Protein AF-A0A3M2DQI2-F1 (afdb_monomer)

Foldseek 3Di:
DDDDDDDDDDDDDDDDDPPDDDDPPPPPPPPPPVDPPPPPPDADDFDFDDQVVLCVQAWALVSCCVFPQPFDAQPPPRRGCPALQHQNSHDLQSVQVLEPAQHSPRPPQLLQDFLLRAAFFWKKAFCDFPQHGDIWGWAAWDFDADPVRHGFWIKTFTLFAGAPDDQWTWIFIGDPNHGDPQQFTGTQWGHDHRDRIIIRRDCRRGVDRVPGRHQNSSVPSRGHPRQGTCAYAQALPSHPLLCLLQVHSHPDHRDDQAQGPVGRPDGSHHDHLSSSLQSRQQRNVDDPPDDSGHTRDNPDPSSPPSRSDD

Solvent-accessible surface area (backbone atoms only — not comparable to full-atom values): 17753 Å² total; per-residue (Å²): 139,87,82,84,83,84,83,83,83,84,81,84,81,82,81,82,78,84,78,78,77,83,66,92,80,63,74,76,73,75,75,81,68,77,67,76,71,81,68,72,87,67,75,81,90,64,73,80,60,44,66,69,61,26,54,73,66,41,46,28,45,61,37,42,35,65,74,62,44,45,71,45,46,22,88,86,76,77,46,36,40,66,42,61,70,34,66,49,36,69,41,54,66,40,52,54,60,31,54,72,32,60,42,60,74,36,94,60,70,54,60,71,54,52,67,68,50,22,37,49,29,25,29,44,34,29,72,38,80,78,52,46,74,44,70,31,38,30,19,35,78,44,85,40,54,51,99,86,66,48,85,58,31,35,42,34,33,31,78,52,47,50,70,76,78,49,53,69,35,34,34,36,32,23,51,98,88,40,79,37,72,83,49,16,37,46,62,48,34,37,45,43,60,74,34,40,56,34,36,34,59,39,74,74,27,43,67,39,69,83,77,45,48,41,6,15,48,41,66,81,78,57,66,19,79,48,71,29,15,31,28,31,70,49,33,31,88,64,7,47,54,46,32,34,40,69,50,44,100,55,95,63,84,43,32,43,43,25,48,36,95,92,46,70,83,43,65,44,48,76,67,48,41,34,55,47,48,47,54,40,21,39,31,20,43,48,57,95,86,59,59,62,78,40,66,51,41,71,89,37,81,68,40,68,74,64,77,67,68,130

Secondary structure (DSSP, 8-state):
-PPPPPPPP--------------TTS--------------SS---PPPP-HHHHHHH--BHHHHHHHTS-S-EETTTTEETTSTTS---SSHHHHHHTBTPBP---SS-GGG--GGG-----EEEE-SSTTTT-EEEEEEEEEEE-TT--EEEEEEEESSPPPSS-SEEEEEEEETTEE-GGG-EEEEEE--TT-SEEEE--GGGSS-TTTSPPS-TT-SS----S--BSB-TT-STT-HHHHHHHT-S-SSPPSP-SPBTTBTT-TTPPPPHHHHHHHHHHHHT--TT--TTPBPP---GGGTT-SS--

Structure (mmCIF, N/CA/C/O backbone):
data_AF-A0A3M2DQI2-F1
#
_entry.id   AF-A0A3M2DQI2-F1
#
loop_
_atom_site.group_PDB
_atom_site.id
_atom_site.type_symbol
_atom_site.label_atom_id
_atom_site.label_alt_id
_atom_site.label_comp_id
_atom_site.label_asym_id
_atom_site.label_entity_id
_atom_site.label_seq_id
_atom_site.pdbx_PDB_ins_code
_atom_site.Cartn_x
_atom_s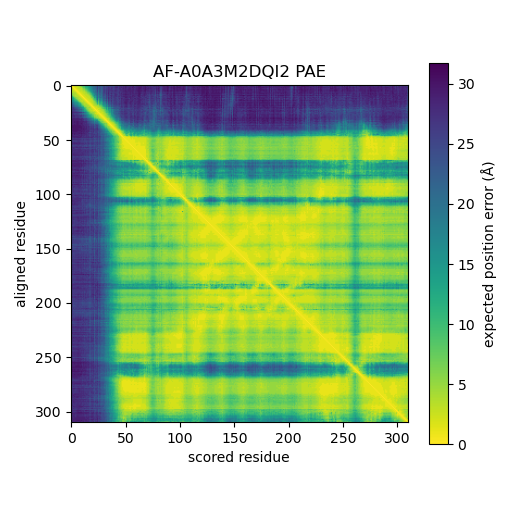ite.Cartn_y
_atom_site.Cartn_z
_atom_site.occupancy
_atom_site.B_iso_or_equiv
_atom_site.auth_seq_id
_atom_site.auth_comp_id
_atom_site.auth_asym_id
_atom_site.auth_atom_id
_atom_site.pdbx_PDB_model_num
ATOM 1 N N . MET A 1 1 ? 30.980 -6.316 69.557 1.00 48.38 1 MET A N 1
ATOM 2 C CA . MET A 1 1 ? 30.750 -6.454 68.104 1.00 48.38 1 MET A CA 1
ATOM 3 C C . MET A 1 1 ? 30.186 -5.141 67.593 1.00 48.38 1 MET A C 1
ATOM 5 O O . MET A 1 1 ? 28.997 -4.890 67.706 1.00 48.38 1 MET A O 1
ATOM 9 N N . THR A 1 2 ? 31.074 -4.263 67.152 1.00 42.66 2 THR A N 1
ATOM 10 C CA . THR A 1 2 ? 30.798 -2.910 66.661 1.00 42.66 2 THR A CA 1
ATOM 11 C C . THR A 1 2 ? 30.574 -2.987 65.153 1.00 42.66 2 THR A C 1
ATOM 13 O O . THR A 1 2 ? 31.460 -3.437 64.431 1.00 42.66 2 THR A O 1
ATOM 16 N N . ARG A 1 3 ? 29.380 -2.614 64.673 1.00 49.31 3 ARG A N 1
ATOM 17 C CA . ARG A 1 3 ? 29.076 -2.528 63.237 1.00 49.31 3 ARG A CA 1
ATOM 18 C C . ARG A 1 3 ? 29.164 -1.075 62.780 1.00 49.31 3 ARG A C 1
ATOM 20 O O . ARG A 1 3 ? 28.443 -0.214 63.272 1.00 49.31 3 ARG A O 1
ATOM 27 N N . THR A 1 4 ? 30.082 -0.855 61.851 1.00 55.41 4 THR A N 1
ATOM 28 C CA . THR A 1 4 ? 30.363 0.385 61.131 1.00 55.41 4 THR A CA 1
ATOM 29 C C . THR A 1 4 ? 29.219 0.709 60.169 1.00 55.41 4 THR A C 1
ATOM 31 O O . THR A 1 4 ? 28.795 -0.157 59.406 1.00 55.41 4 THR A O 1
ATOM 34 N N . VAL A 1 5 ? 28.730 1.950 60.198 1.00 53.88 5 VAL A N 1
ATOM 35 C CA . VAL A 1 5 ? 27.759 2.492 59.236 1.00 53.88 5 VAL A CA 1
ATOM 36 C C . VAL A 1 5 ? 28.545 3.118 58.083 1.00 53.88 5 VAL A C 1
ATOM 38 O O . VAL A 1 5 ? 29.344 4.024 58.309 1.00 53.88 5 VAL A O 1
ATOM 41 N N . ALA A 1 6 ? 28.349 2.614 56.864 1.00 54.78 6 ALA A N 1
ATOM 42 C CA . ALA A 1 6 ? 28.889 3.207 55.645 1.00 54.78 6 ALA A CA 1
ATOM 43 C C . ALA A 1 6 ? 27.922 4.286 55.139 1.00 54.78 6 ALA A C 1
ATOM 45 O O . ALA A 1 6 ? 26.749 4.007 54.892 1.00 54.78 6 ALA A O 1
ATOM 46 N N . GLY A 1 7 ? 28.415 5.520 55.026 1.00 44.28 7 GLY A N 1
ATOM 47 C CA . GLY A 1 7 ? 27.693 6.637 54.428 1.00 44.28 7 GLY A CA 1
ATOM 48 C C . GLY A 1 7 ? 27.658 6.514 52.906 1.00 44.28 7 GLY A C 1
ATOM 49 O O . GLY A 1 7 ? 28.687 6.280 52.275 1.00 44.28 7 GLY A O 1
ATOM 50 N N . VAL A 1 8 ? 26.471 6.681 52.328 1.00 55.94 8 VAL A N 1
ATOM 51 C CA . VAL A 1 8 ? 26.273 6.821 50.883 1.00 55.94 8 VAL A CA 1
ATOM 52 C C . VAL A 1 8 ? 26.398 8.304 50.542 1.00 55.94 8 VAL A C 1
ATOM 54 O O . VAL A 1 8 ? 25.673 9.135 51.087 1.00 55.94 8 VAL A O 1
ATOM 57 N N . ALA A 1 9 ? 27.352 8.631 49.672 1.00 51.66 9 ALA A N 1
ATOM 58 C CA . ALA A 1 9 ? 27.534 9.968 49.128 1.00 51.66 9 ALA A CA 1
ATOM 59 C C . ALA A 1 9 ? 26.428 10.267 48.104 1.00 51.66 9 ALA A C 1
ATOM 61 O O . ALA A 1 9 ? 26.227 9.514 47.153 1.00 51.66 9 ALA A O 1
ATOM 62 N N . LEU A 1 10 ? 25.714 11.369 48.324 1.00 46.56 10 LEU A N 1
ATOM 63 C CA . LEU A 1 10 ? 24.692 11.901 47.432 1.00 46.56 10 LEU A CA 1
ATOM 64 C C . LEU A 1 10 ? 25.392 12.719 46.331 1.00 46.56 10 LEU A C 1
ATOM 66 O O . LEU A 1 10 ? 25.906 13.805 46.598 1.00 46.56 10 LEU A O 1
ATOM 70 N N . SER A 1 11 ? 25.446 12.199 45.105 1.00 54.62 11 SER A N 1
ATOM 71 C CA . SER A 1 11 ? 25.873 12.971 43.933 1.00 54.62 11 SER A CA 1
ATOM 72 C C . SER A 1 11 ? 24.701 13.806 43.422 1.00 54.62 11 SER A C 1
ATOM 74 O O . SER A 1 11 ? 23.704 13.266 42.949 1.00 54.62 11 SER A O 1
ATOM 76 N N . ALA A 1 12 ? 24.826 15.128 43.522 1.00 49.81 12 ALA A N 1
ATOM 77 C CA . ALA A 1 12 ? 23.918 16.075 42.892 1.00 49.81 12 ALA A CA 1
ATOM 78 C C . ALA A 1 12 ? 24.178 16.106 41.376 1.00 49.81 12 ALA A C 1
ATOM 80 O O . ALA A 1 12 ? 25.260 16.496 40.936 1.00 49.81 12 ALA A O 1
ATOM 81 N N . ILE A 1 13 ? 23.189 15.687 40.586 1.00 59.94 13 ILE A N 1
ATOM 82 C CA . ILE A 1 13 ? 23.160 15.894 39.137 1.00 59.94 13 ILE A CA 1
ATOM 83 C C . ILE A 1 13 ? 22.585 17.292 38.900 1.00 59.94 13 ILE A C 1
ATOM 85 O O . ILE A 1 13 ? 21.440 17.571 39.249 1.00 59.94 13 ILE A O 1
ATOM 89 N N . VAL A 1 14 ? 23.398 18.179 38.332 1.00 51.19 14 VAL A N 1
ATOM 90 C CA . VAL A 1 14 ? 22.966 19.491 37.843 1.00 51.19 14 VAL A CA 1
ATOM 91 C C . VAL A 1 14 ? 22.278 19.273 36.495 1.00 51.19 14 VAL A C 1
ATOM 93 O O . VAL A 1 14 ? 22.948 18.988 35.505 1.00 51.19 14 VAL A O 1
ATOM 96 N N . LEU A 1 15 ? 20.947 19.387 36.453 1.00 49.09 15 LEU A N 1
ATOM 97 C CA . LEU A 1 15 ? 20.216 19.564 35.198 1.00 49.09 15 LEU A CA 1
ATOM 98 C C . LEU A 1 15 ? 20.440 21.002 34.714 1.00 49.09 15 LEU A C 1
ATOM 100 O O . LEU A 1 15 ? 19.953 21.954 35.323 1.00 49.09 15 LEU A O 1
ATOM 104 N N . ALA A 1 16 ? 21.176 21.157 33.616 1.00 51.25 16 ALA A N 1
ATOM 105 C CA . ALA A 1 16 ? 21.180 22.388 32.840 1.00 51.25 16 ALA A CA 1
ATOM 106 C C . ALA A 1 16 ? 19.861 22.458 32.055 1.00 51.25 16 ALA A C 1
ATOM 108 O O . ALA A 1 16 ? 19.652 21.707 31.106 1.00 51.25 16 ALA A O 1
ATOM 109 N N . ALA A 1 17 ? 18.952 23.330 32.489 1.00 46.59 17 ALA A N 1
ATOM 110 C CA . ALA A 1 17 ? 17.741 23.653 31.751 1.00 46.59 17 ALA A CA 1
ATOM 111 C C . ALA A 1 17 ? 18.110 24.523 30.540 1.00 46.59 17 ALA A C 1
ATOM 113 O O . ALA A 1 17 ? 18.551 25.661 30.698 1.00 46.59 17 ALA A O 1
ATOM 114 N N . CYS A 1 18 ? 17.934 23.997 29.329 1.00 41.31 18 CYS A N 1
ATOM 115 C CA . CYS A 1 18 ? 17.954 24.794 28.107 1.00 41.31 18 CYS A CA 1
ATOM 116 C C . CYS A 1 18 ? 16.636 25.574 28.009 1.00 41.31 18 CYS A C 1
ATOM 118 O O . CYS A 1 18 ? 15.682 25.126 27.384 1.00 41.31 18 CYS A O 1
ATOM 120 N N . THR A 1 19 ? 16.563 26.741 28.645 1.00 44.59 19 THR A N 1
ATOM 121 C CA . THR A 1 19 ? 15.528 27.736 28.341 1.00 44.59 19 THR A CA 1
ATOM 122 C C . THR A 1 19 ? 16.000 28.541 27.133 1.00 44.59 19 THR A C 1
ATOM 124 O O . THR A 1 19 ? 16.707 29.537 27.286 1.00 44.59 19 THR A O 1
ATOM 127 N N . GLY A 1 20 ? 15.669 28.073 25.930 1.00 47.00 20 GLY A N 1
ATOM 128 C CA . GLY A 1 20 ? 15.776 28.888 24.723 1.00 47.00 20 GLY A CA 1
ATOM 129 C C . GLY A 1 20 ? 14.746 30.009 24.809 1.00 47.00 20 GLY A C 1
ATOM 130 O O . GLY A 1 20 ? 13.546 29.750 24.776 1.00 47.00 20 GLY A O 1
ATOM 131 N N . ALA A 1 21 ? 15.211 31.241 25.005 1.00 46.78 21 ALA A N 1
ATOM 132 C CA . ALA A 1 21 ? 14.371 32.420 24.884 1.00 46.78 21 ALA A CA 1
ATOM 133 C C . ALA A 1 21 ? 13.989 32.582 23.407 1.00 46.78 21 ALA A C 1
ATOM 135 O O . ALA A 1 21 ? 14.863 32.622 22.546 1.00 46.78 21 ALA A O 1
ATOM 136 N N . PHE A 1 22 ? 12.686 32.628 23.144 1.00 47.78 22 PHE A N 1
ATOM 137 C CA . PHE A 1 22 ? 12.108 32.938 21.842 1.00 47.78 22 PHE A CA 1
ATOM 138 C C . PHE A 1 22 ? 12.528 34.366 21.465 1.00 47.78 22 PHE A C 1
ATOM 140 O O . PHE A 1 22 ? 12.232 35.293 22.222 1.00 47.78 22 PHE A O 1
ATOM 147 N N . ASP A 1 23 ? 13.261 34.531 20.365 1.00 63.28 23 ASP A N 1
ATOM 148 C CA . ASP A 1 23 ? 13.668 35.839 19.846 1.00 63.28 23 ASP A CA 1
ATOM 149 C C . ASP A 1 23 ? 12.510 36.409 19.003 1.00 63.28 23 ASP A C 1
ATOM 151 O O . ASP A 1 23 ? 12.211 35.869 17.937 1.00 63.28 23 ASP A O 1
ATOM 155 N N . PRO A 1 24 ? 11.787 37.444 19.472 1.00 63.16 24 PRO A N 1
ATOM 156 C CA . PRO A 1 24 ? 10.643 37.997 18.751 1.00 63.16 24 PRO A CA 1
ATOM 157 C C . PRO A 1 24 ? 11.036 38.784 17.490 1.00 63.16 24 PRO A C 1
ATOM 159 O O . PRO A 1 24 ? 10.138 39.199 16.757 1.00 63.16 24 PRO A O 1
ATOM 162 N N . ASP A 1 25 ? 12.335 38.982 17.239 1.00 58.41 25 ASP A N 1
ATOM 163 C CA . ASP A 1 25 ? 12.860 39.669 16.057 1.00 58.41 25 ASP A CA 1
ATOM 164 C C . ASP A 1 25 ? 13.488 38.703 15.030 1.00 58.41 25 ASP A C 1
ATOM 166 O O . ASP A 1 25 ? 14.070 39.156 14.038 1.00 58.41 25 ASP A O 1
ATOM 170 N N . GLU A 1 26 ? 13.351 37.380 15.207 1.00 54.75 26 GLU A N 1
ATOM 171 C CA . GLU A 1 26 ? 13.711 36.431 14.151 1.00 54.75 26 GLU A CA 1
ATOM 172 C C . GLU A 1 26 ? 12.761 36.642 12.954 1.00 54.75 26 GLU A C 1
ATOM 174 O O . GLU A 1 26 ? 11.539 36.503 13.095 1.00 54.75 26 GLU A O 1
ATOM 179 N N . PRO A 1 27 ? 13.273 37.035 11.769 1.00 54.31 27 PRO A N 1
ATOM 180 C CA . PRO A 1 27 ? 12.429 37.231 10.603 1.00 54.31 27 PRO A CA 1
ATOM 181 C C . PRO A 1 27 ? 11.741 35.907 10.295 1.00 54.31 27 PRO A C 1
ATOM 183 O O . PRO A 1 27 ? 12.413 34.886 10.165 1.00 54.31 27 PRO A O 1
ATOM 186 N N . ALA A 1 28 ? 10.409 35.939 10.192 1.00 46.19 28 ALA A N 1
ATOM 187 C CA . ALA A 1 28 ? 9.609 34.777 9.839 1.00 46.19 28 ALA A CA 1
ATOM 188 C C . ALA A 1 28 ? 10.285 34.039 8.681 1.00 46.19 28 ALA A C 1
ATOM 190 O O . ALA A 1 28 ? 10.450 34.610 7.598 1.00 46.19 28 ALA A O 1
ATOM 191 N N . VAL A 1 29 ? 10.699 32.792 8.933 1.00 51.25 29 VAL A N 1
ATOM 192 C CA . VAL A 1 29 ? 11.093 31.877 7.866 1.00 51.25 29 VAL A CA 1
ATOM 193 C C . VAL A 1 29 ? 9.924 31.912 6.883 1.00 51.25 29 VAL A C 1
ATOM 195 O O . VAL A 1 29 ? 8.799 31.623 7.308 1.00 51.25 29 VAL A O 1
ATOM 198 N N . PRO A 1 30 ? 10.125 32.365 5.629 1.00 42.22 30 PRO A N 1
ATOM 199 C CA . PRO A 1 30 ? 9.070 32.327 4.633 1.00 42.22 30 PRO A CA 1
ATOM 200 C C . PRO A 1 30 ? 8.541 30.906 4.655 1.00 42.22 30 PRO A C 1
ATOM 202 O O . PRO A 1 30 ? 9.349 29.975 4.593 1.00 42.22 30 PRO A O 1
ATOM 205 N N . GLY A 1 31 ? 7.230 30.754 4.863 1.00 40.97 31 GLY A N 1
ATOM 206 C CA . GLY A 1 31 ? 6.604 29.443 4.887 1.00 40.97 31 GLY A CA 1
ATOM 207 C C . GLY A 1 31 ? 7.174 28.645 3.728 1.00 40.97 31 GLY A C 1
ATOM 208 O O . GLY A 1 31 ? 7.229 29.153 2.606 1.00 40.97 31 GLY A O 1
ATOM 209 N N . ALA A 1 32 ? 7.695 27.458 4.028 1.00 41.97 32 ALA A N 1
ATOM 210 C CA . ALA A 1 32 ? 7.970 26.478 3.006 1.00 41.97 32 ALA A CA 1
ATOM 211 C C . ALA A 1 32 ? 6.609 26.136 2.393 1.00 41.97 32 ALA A C 1
ATOM 213 O O . ALA A 1 32 ? 5.956 25.173 2.783 1.00 41.97 32 ALA A O 1
ATOM 214 N N . ASP A 1 33 ? 6.153 26.982 1.469 1.00 37.84 33 ASP A N 1
ATOM 215 C CA . ASP A 1 33 ? 5.376 26.537 0.338 1.00 37.84 33 ASP A CA 1
ATOM 216 C C . ASP A 1 33 ? 6.242 25.423 -0.239 1.00 37.84 33 ASP A C 1
ATOM 218 O O . ASP A 1 33 ? 7.267 25.678 -0.876 1.00 37.84 33 ASP A O 1
ATOM 222 N N . ALA A 1 34 ? 5.903 24.179 0.108 1.00 41.75 34 ALA A N 1
ATOM 223 C CA . ALA A 1 34 ? 6.311 23.019 -0.653 1.00 41.75 34 ALA A CA 1
ATOM 224 C C . ALA A 1 34 ? 5.800 23.317 -2.056 1.00 41.75 34 ALA A C 1
ATOM 226 O O . ALA A 1 34 ? 4.613 23.149 -2.335 1.00 41.75 34 ALA A O 1
ATOM 227 N N . GLY A 1 35 ? 6.663 23.951 -2.853 1.00 33.94 35 GLY A N 1
ATOM 228 C CA . GLY A 1 35 ? 6.309 24.482 -4.148 1.00 33.94 35 GLY A CA 1
ATOM 229 C C . GLY A 1 35 ? 5.641 23.353 -4.891 1.00 33.94 35 GLY A C 1
ATOM 230 O O . GLY A 1 35 ? 6.258 22.308 -5.096 1.00 33.94 35 GLY A O 1
ATOM 231 N N . ALA A 1 36 ? 4.364 23.535 -5.224 1.00 37.78 36 ALA A N 1
ATOM 232 C CA . ALA A 1 36 ? 3.731 22.707 -6.223 1.00 37.78 36 ALA A CA 1
ATOM 233 C C . ALA A 1 36 ? 4.655 22.806 -7.434 1.00 37.78 36 ALA A C 1
ATOM 235 O O . ALA A 1 36 ? 4.780 23.878 -8.028 1.00 37.78 36 ALA A O 1
ATOM 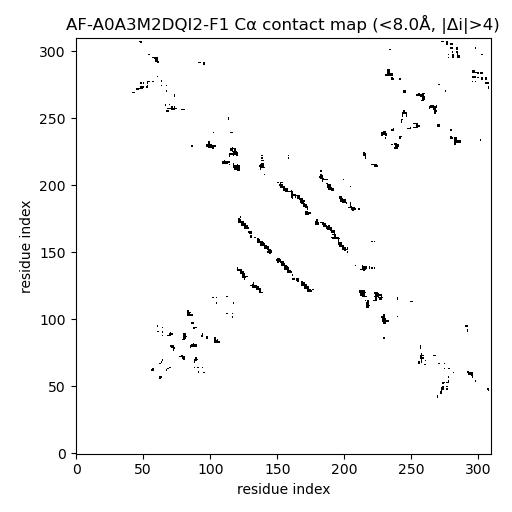236 N N . VAL A 1 37 ? 5.413 21.737 -7.686 1.00 40.88 37 VAL A N 1
ATOM 237 C CA . VAL A 1 37 ? 6.317 21.671 -8.823 1.00 40.88 37 VAL A CA 1
ATOM 238 C C . VAL A 1 37 ? 5.420 21.913 -10.021 1.00 40.88 37 VAL A C 1
ATOM 240 O O . VAL A 1 37 ? 4.483 21.143 -10.246 1.00 40.88 37 VAL A O 1
ATOM 243 N N . ASP A 1 38 ? 5.659 23.035 -10.697 1.00 36.59 38 ASP A N 1
ATOM 244 C CA . ASP A 1 38 ? 4.962 23.446 -11.907 1.00 36.59 38 ASP A CA 1
ATOM 245 C C . ASP A 1 38 ? 5.155 22.291 -12.890 1.00 36.59 38 ASP A C 1
ATOM 247 O O . ASP A 1 38 ? 6.236 22.096 -13.449 1.00 36.59 38 ASP A O 1
ATOM 251 N N . THR A 1 39 ? 4.168 21.400 -12.954 1.00 43.56 39 THR A N 1
ATOM 252 C CA . THR A 1 39 ? 4.253 20.185 -13.752 1.00 43.56 39 THR A CA 1
ATOM 253 C C . THR A 1 39 ? 4.135 20.681 -15.179 1.00 43.56 39 THR A C 1
ATOM 255 O O . THR A 1 39 ? 3.118 21.290 -15.508 1.00 43.56 39 THR A O 1
ATOM 258 N N . PRO A 1 40 ? 5.152 20.510 -16.041 1.00 47.22 40 PRO A N 1
ATOM 259 C CA . PRO A 1 40 ? 5.023 20.945 -17.419 1.00 47.22 40 PRO A CA 1
ATOM 260 C C . PRO A 1 40 ? 3.843 20.186 -18.034 1.00 47.22 40 PRO A C 1
ATOM 262 O O . PRO A 1 40 ? 3.934 18.980 -18.261 1.00 47.22 40 PRO A O 1
ATOM 265 N N . ASP A 1 41 ? 2.729 20.884 -18.278 1.00 51.66 41 ASP A N 1
ATOM 266 C CA . ASP A 1 41 ? 1.490 20.307 -18.826 1.00 51.66 41 ASP A CA 1
ATOM 267 C C . ASP A 1 41 ? 1.707 19.664 -20.211 1.00 51.66 41 ASP A C 1
ATOM 269 O O . ASP A 1 41 ? 0.895 18.868 -20.686 1.00 51.66 41 ASP A O 1
ATOM 273 N N . ALA A 1 42 ? 2.815 19.990 -20.884 1.00 56.12 42 ALA A N 1
ATOM 274 C CA . ALA A 1 42 ? 3.194 19.387 -22.150 1.00 56.12 42 ALA A CA 1
ATOM 275 C C . ALA A 1 42 ? 4.164 18.217 -21.931 1.00 56.12 42 ALA A C 1
ATOM 277 O O . ALA A 1 42 ? 5.343 18.414 -21.634 1.00 56.12 42 ALA A O 1
ATOM 278 N N . GLN A 1 43 ? 3.669 16.998 -22.158 1.00 56.75 43 GLN A N 1
ATOM 279 C CA . GLN A 1 43 ? 4.515 15.822 -22.356 1.00 56.75 43 GLN A CA 1
ATOM 280 C C . GLN A 1 43 ? 5.545 16.116 -23.467 1.00 56.75 43 GLN A C 1
ATOM 282 O O . GLN A 1 43 ? 5.155 16.613 -24.532 1.00 56.75 43 GLN A O 1
ATOM 287 N N . PRO A 1 44 ? 6.842 15.835 -23.261 1.00 61.22 44 PRO A N 1
ATOM 288 C CA . PRO A 1 44 ? 7.842 15.953 -24.313 1.00 61.22 44 PRO A CA 1
ATOM 289 C C . PRO A 1 44 ? 7.449 15.118 -25.538 1.00 61.22 44 PRO A C 1
ATOM 291 O O . PRO A 1 44 ? 6.959 13.993 -25.430 1.00 61.22 44 PRO A O 1
ATOM 294 N N . VAL A 1 45 ? 7.651 15.691 -26.726 1.00 68.56 45 VAL A N 1
ATOM 295 C CA . VAL A 1 45 ? 7.390 15.003 -27.995 1.00 68.56 45 VAL A CA 1
ATOM 296 C C . VAL A 1 45 ? 8.520 14.006 -28.227 1.00 68.56 45 VAL A C 1
ATOM 298 O O . VAL A 1 45 ? 9.611 14.388 -28.646 1.00 68.56 45 VAL A O 1
ATOM 301 N N . TYR A 1 46 ? 8.265 12.736 -27.930 1.00 73.12 46 TYR A N 1
ATOM 302 C CA . TYR A 1 46 ? 9.169 11.637 -28.259 1.00 73.12 46 TYR A CA 1
ATOM 303 C C . TYR A 1 46 ? 8.846 11.034 -29.626 1.00 73.12 46 TYR A C 1
ATOM 305 O O . TYR A 1 46 ? 7.714 11.123 -30.107 1.00 73.12 46 TYR A O 1
ATOM 313 N N . ASP A 1 47 ? 9.843 10.377 -30.220 1.00 80.69 47 ASP A N 1
ATOM 314 C CA . ASP A 1 47 ? 9.614 9.465 -31.339 1.00 80.69 47 ASP A CA 1
ATOM 315 C C . ASP A 1 47 ? 8.608 8.380 -30.928 1.00 80.69 47 ASP A C 1
ATOM 317 O O . ASP A 1 47 ? 8.584 7.935 -29.776 1.00 80.69 47 ASP A O 1
ATOM 321 N N . GLU A 1 48 ? 7.790 7.931 -31.881 1.00 88.06 48 GLU A N 1
ATOM 322 C CA . GLU A 1 48 ? 6.895 6.794 -31.667 1.00 88.06 48 GLU A CA 1
ATOM 323 C C . GLU A 1 48 ? 7.687 5.541 -31.241 1.00 88.06 48 GLU A C 1
ATOM 325 O O . GLU A 1 48 ? 8.857 5.361 -31.605 1.00 88.06 48 GLU A O 1
ATOM 330 N N . LEU A 1 49 ? 7.029 4.668 -30.469 1.00 91.88 49 LEU A N 1
ATOM 331 C CA . LEU A 1 49 ? 7.590 3.397 -30.008 1.00 91.88 49 LEU A CA 1
ATOM 332 C C . LEU A 1 49 ? 8.134 2.577 -31.187 1.00 91.88 49 LEU A C 1
ATOM 334 O O . LEU A 1 49 ? 7.373 2.140 -32.053 1.00 91.88 49 LEU A O 1
ATOM 338 N N . ASP A 1 50 ? 9.429 2.269 -31.152 1.00 94.00 50 ASP A N 1
ATOM 339 C CA . ASP A 1 50 ? 10.059 1.300 -32.048 1.00 94.00 50 ASP A CA 1
ATOM 340 C C . ASP A 1 50 ? 10.447 0.060 -31.239 1.00 94.00 50 ASP A C 1
ATOM 342 O O . ASP A 1 50 ? 11.484 0.001 -30.573 1.00 94.00 50 ASP A O 1
ATOM 346 N N . LYS A 1 51 ? 9.598 -0.973 -31.311 1.00 93.94 51 LYS A N 1
ATOM 347 C CA . LYS A 1 51 ? 9.802 -2.225 -30.570 1.00 93.94 51 LYS A CA 1
ATOM 348 C C . LYS A 1 51 ? 11.133 -2.896 -30.921 1.00 93.94 51 LYS A C 1
ATOM 350 O O . LYS A 1 51 ? 11.763 -3.462 -30.034 1.00 93.94 51 LYS A O 1
ATOM 355 N N . ALA A 1 52 ? 11.580 -2.832 -32.177 1.00 94.50 52 ALA A N 1
ATOM 356 C CA . ALA A 1 52 ? 12.831 -3.468 -32.587 1.00 94.50 52 ALA A CA 1
ATOM 357 C C . ALA A 1 52 ? 14.039 -2.726 -32.004 1.00 94.50 52 ALA A C 1
ATOM 359 O O . ALA A 1 52 ? 14.977 -3.359 -31.515 1.00 94.50 52 ALA A O 1
ATOM 360 N N . ARG A 1 53 ? 13.993 -1.388 -31.998 1.00 94.31 53 ARG A N 1
ATOM 361 C CA . ARG A 1 53 ? 15.010 -0.547 -31.353 1.00 94.31 53 ARG A CA 1
ATOM 362 C C . ARG A 1 53 ? 15.056 -0.784 -29.845 1.00 94.31 53 ARG A C 1
ATOM 364 O O . ARG A 1 53 ? 16.144 -0.996 -29.309 1.00 94.31 53 ARG A O 1
ATOM 371 N N . ALA A 1 54 ? 13.900 -0.825 -29.183 1.00 94.50 54 ALA A N 1
ATOM 372 C CA . ALA A 1 54 ? 13.804 -1.113 -27.754 1.00 94.50 54 ALA A CA 1
ATOM 373 C C . ALA A 1 54 ? 14.389 -2.496 -27.413 1.00 94.50 54 ALA A C 1
ATOM 375 O O . ALA A 1 54 ? 15.285 -2.598 -26.579 1.00 94.50 54 ALA A O 1
ATOM 376 N N . GLN A 1 55 ? 13.970 -3.548 -28.121 1.00 95.69 55 GLN A N 1
ATOM 377 C CA . GLN A 1 55 ? 14.450 -4.920 -27.910 1.00 95.69 55 GLN A CA 1
ATOM 378 C C . GLN A 1 55 ? 15.954 -5.077 -28.165 1.00 95.69 55 GLN A C 1
ATOM 380 O O . GLN A 1 55 ? 16.630 -5.824 -27.461 1.00 95.69 55 GLN A O 1
ATOM 385 N N . ALA A 1 56 ? 16.498 -4.370 -29.160 1.00 96.06 56 ALA A N 1
ATOM 386 C CA . ALA A 1 56 ? 17.929 -4.391 -29.440 1.00 96.06 56 ALA A CA 1
ATOM 387 C C . ALA A 1 56 ? 18.747 -3.678 -28.350 1.00 96.06 56 ALA A C 1
ATOM 389 O O . ALA A 1 56 ? 19.861 -4.115 -28.052 1.00 96.06 56 ALA A O 1
ATOM 390 N N . ARG A 1 57 ? 18.200 -2.595 -27.774 1.00 94.81 57 ARG A N 1
ATOM 391 C CA . ARG A 1 57 ? 18.860 -1.748 -26.769 1.00 94.81 57 ARG A CA 1
ATOM 392 C C . ARG A 1 57 ? 18.772 -2.315 -25.351 1.00 94.81 57 ARG A C 1
ATOM 394 O O . ARG A 1 57 ? 19.749 -2.213 -24.619 1.00 94.81 57 ARG A O 1
ATOM 401 N N . PHE A 1 58 ? 17.631 -2.881 -24.964 1.00 95.88 58 PHE A N 1
ATOM 402 C CA . PHE A 1 58 ? 17.363 -3.333 -23.598 1.00 95.88 58 PHE A CA 1
ATOM 403 C C . PHE A 1 58 ? 17.227 -4.857 -23.562 1.00 95.88 58 PHE A C 1
ATOM 405 O O . PHE A 1 58 ? 16.144 -5.409 -23.744 1.00 95.88 58 PHE A O 1
ATOM 412 N N . GLN A 1 59 ? 18.335 -5.560 -23.350 1.00 96.44 59 GLN A N 1
ATOM 413 C CA . GLN A 1 59 ? 18.354 -7.023 -23.380 1.00 96.44 59 GLN A CA 1
ATOM 414 C C . GLN A 1 59 ? 18.271 -7.629 -21.982 1.00 96.44 59 GLN A C 1
ATOM 416 O O . GLN A 1 59 ? 17.857 -8.774 -21.847 1.00 96.44 59 GLN A O 1
ATOM 421 N N . THR A 1 60 ? 18.653 -6.886 -20.946 1.00 94.69 60 THR A N 1
ATOM 422 C CA . THR A 1 60 ? 18.800 -7.373 -19.568 1.00 94.69 60 THR A CA 1
ATOM 423 C C . THR A 1 60 ? 18.434 -6.297 -18.543 1.00 94.69 60 THR A C 1
ATOM 425 O O . THR A 1 60 ? 18.352 -5.109 -18.866 1.00 94.69 60 THR A O 1
ATOM 428 N N . THR A 1 61 ? 18.284 -6.689 -17.273 1.00 91.62 61 THR A N 1
ATOM 429 C CA . THR A 1 61 ? 18.156 -5.739 -16.150 1.00 91.62 61 THR A CA 1
ATOM 430 C C . THR A 1 61 ? 19.354 -4.781 -16.075 1.00 91.62 61 THR A C 1
ATOM 432 O O . THR A 1 61 ? 19.178 -3.614 -15.732 1.00 91.62 61 THR A O 1
ATOM 435 N N . THR A 1 62 ? 20.558 -5.229 -16.457 1.00 91.75 62 THR A N 1
ATOM 436 C CA . THR A 1 62 ? 21.758 -4.381 -16.573 1.00 91.75 62 THR A CA 1
ATOM 437 C C . THR A 1 62 ? 21.546 -3.215 -17.532 1.00 91.75 62 THR A C 1
ATOM 439 O O . THR A 1 62 ? 21.935 -2.087 -17.228 1.00 91.75 62 THR A O 1
ATOM 442 N N . ASP A 1 63 ? 20.893 -3.450 -18.672 1.00 92.25 63 ASP A N 1
ATOM 443 C CA . ASP A 1 63 ? 20.617 -2.388 -19.641 1.0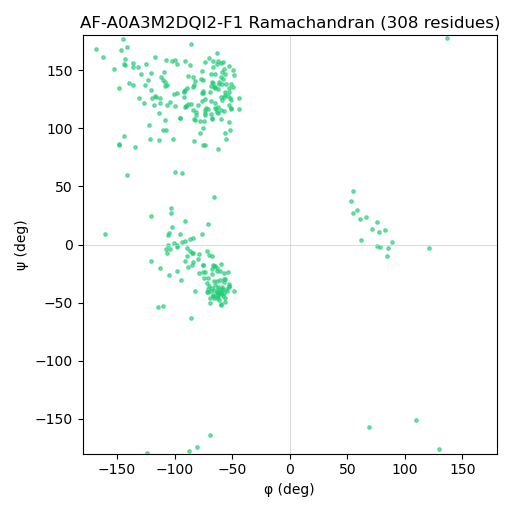0 92.25 63 ASP A CA 1
ATOM 444 C C . ASP A 1 63 ? 19.604 -1.382 -19.081 1.00 92.25 63 ASP A C 1
ATOM 446 O O . ASP A 1 63 ? 19.794 -0.175 -19.225 1.00 92.25 63 ASP A O 1
ATOM 450 N N . LEU A 1 64 ? 18.571 -1.853 -18.370 1.00 91.62 64 LEU A N 1
ATOM 451 C CA . LEU A 1 64 ? 17.630 -0.967 -17.676 1.00 91.62 64 LEU A CA 1
ATOM 452 C C . LEU A 1 64 ? 18.334 -0.134 -16.603 1.00 91.62 64 LEU A C 1
ATOM 454 O O . LEU A 1 64 ? 18.148 1.077 -16.546 1.00 91.62 64 LEU A O 1
ATOM 458 N N . MET A 1 65 ? 19.191 -0.744 -15.788 1.00 87.50 65 MET A N 1
ATOM 459 C CA . MET A 1 65 ? 19.974 -0.012 -14.793 1.00 87.50 65 MET A CA 1
ATOM 460 C C . MET A 1 65 ? 20.885 1.032 -15.429 1.00 87.50 65 MET A C 1
ATOM 462 O O . MET A 1 65 ? 20.992 2.147 -14.934 1.00 87.50 65 MET A O 1
ATOM 466 N N . ARG A 1 66 ? 21.535 0.694 -16.542 1.00 85.88 66 ARG A N 1
ATOM 467 C CA . ARG A 1 66 ? 22.482 1.586 -17.209 1.00 85.88 66 ARG A CA 1
ATOM 468 C C . ARG A 1 66 ? 21.810 2.776 -17.889 1.00 85.88 66 ARG A C 1
ATOM 470 O O . ARG A 1 66 ? 22.395 3.856 -17.909 1.00 85.88 66 ARG A O 1
ATOM 477 N N . TYR A 1 67 ? 20.650 2.562 -18.501 1.00 85.81 67 TYR A N 1
ATOM 478 C CA . TYR A 1 67 ? 20.038 3.534 -19.410 1.00 85.81 67 TYR A CA 1
ATOM 479 C C . TYR A 1 67 ? 18.741 4.159 -18.879 1.00 85.81 67 TYR A C 1
ATOM 481 O O . TYR A 1 67 ? 18.370 5.223 -19.359 1.00 85.81 67 TYR A O 1
ATOM 489 N N . VAL A 1 68 ? 18.068 3.527 -17.910 1.00 86.56 68 VAL A N 1
ATOM 490 C CA . VAL A 1 68 ? 16.773 3.976 -17.361 1.00 86.56 68 VAL A CA 1
ATOM 491 C C . VAL A 1 68 ? 16.903 4.390 -15.897 1.00 86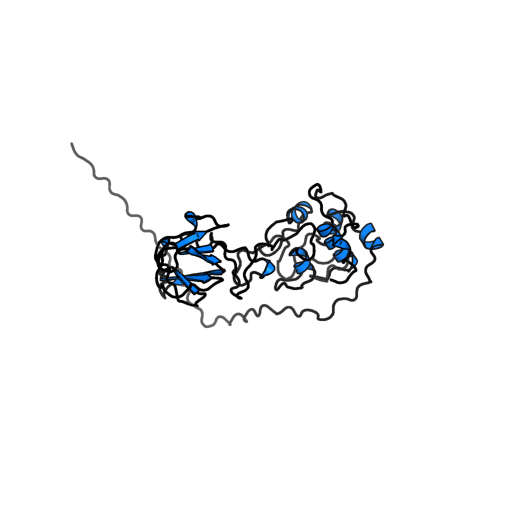.56 68 VAL A C 1
ATOM 493 O O . VAL A 1 68 ? 16.540 5.503 -15.541 1.00 86.56 68 VAL A O 1
ATOM 496 N N . PHE A 1 69 ? 17.447 3.516 -15.048 1.00 84.12 69 PHE A N 1
ATOM 497 C CA . PHE A 1 69 ? 17.491 3.705 -13.590 1.00 84.12 69 PHE A CA 1
ATOM 498 C C . PHE A 1 69 ? 18.864 4.140 -13.072 1.00 84.12 69 PHE A C 1
ATOM 500 O O . PHE A 1 69 ? 19.219 3.795 -11.947 1.00 84.12 69 PHE A O 1
ATOM 507 N N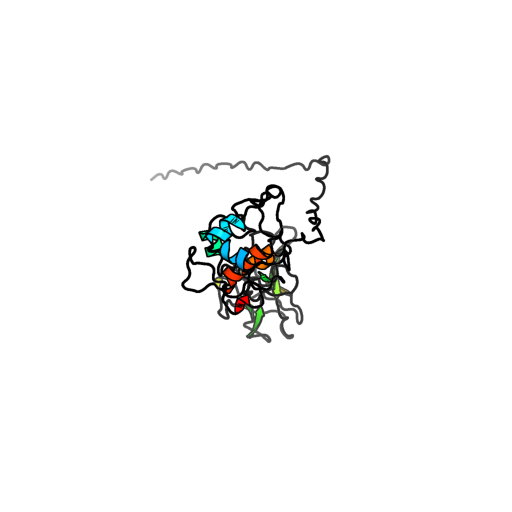 . ALA A 1 70 ? 19.674 4.815 -13.896 1.00 68.12 70 ALA A N 1
ATOM 508 C CA . ALA A 1 70 ? 21.082 5.033 -13.572 1.00 68.12 70 ALA A CA 1
ATOM 509 C C . ALA A 1 70 ? 21.277 5.586 -12.139 1.00 68.12 70 ALA A C 1
ATOM 511 O O . ALA A 1 70 ? 20.545 6.476 -11.705 1.00 68.12 70 ALA A O 1
ATOM 512 N N . PRO A 1 71 ? 22.238 5.050 -11.370 1.00 65.31 71 PRO A N 1
ATOM 513 C CA . PRO A 1 71 ? 22.393 5.396 -9.964 1.00 65.31 71 PRO A CA 1
ATOM 514 C C . PRO A 1 71 ? 22.708 6.889 -9.830 1.00 65.31 71 PRO A C 1
ATOM 516 O O . PRO A 1 71 ? 23.757 7.356 -10.270 1.00 65.31 71 PRO A O 1
ATOM 519 N N . GLY A 1 72 ? 21.778 7.637 -9.246 1.00 61.66 72 GLY A N 1
ATOM 520 C CA . GLY A 1 72 ? 21.868 9.079 -9.087 1.00 61.66 72 GLY A CA 1
ATOM 521 C C . GLY A 1 72 ? 20.895 9.577 -8.026 1.00 61.66 72 GLY A C 1
ATOM 522 O O . GLY A 1 72 ? 19.945 8.885 -7.655 1.00 61.66 72 GLY A O 1
ATOM 523 N N . CYS A 1 73 ? 21.161 10.779 -7.529 1.00 61.84 73 CYS A N 1
ATOM 524 C CA . CYS A 1 73 ? 20.235 11.531 -6.694 1.00 61.84 73 CYS A CA 1
ATOM 525 C C . CYS A 1 73 ? 1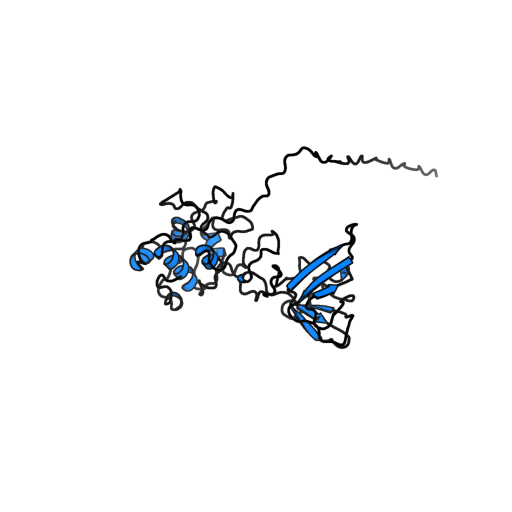9.721 12.715 -7.508 1.00 61.84 73 CYS A C 1
ATOM 527 O O . CYS A 1 73 ? 20.478 13.266 -8.310 1.00 61.84 73 CYS A O 1
ATOM 529 N N . ALA A 1 74 ? 18.484 13.140 -7.267 1.00 59.09 74 ALA A N 1
ATOM 530 C CA . ALA A 1 74 ? 18.029 14.433 -7.752 1.00 59.09 74 ALA A CA 1
ATOM 531 C C . ALA A 1 74 ? 18.882 15.518 -7.078 1.00 59.09 74 ALA A C 1
ATOM 533 O O . ALA A 1 74 ? 18.849 15.683 -5.854 1.00 59.09 74 ALA A O 1
ATOM 534 N N . ALA A 1 75 ? 19.685 16.230 -7.874 1.00 52.66 75 ALA A N 1
ATOM 535 C CA . ALA A 1 75 ? 20.684 17.178 -7.378 1.00 52.66 75 ALA A CA 1
ATOM 536 C C . ALA A 1 75 ? 20.083 18.330 -6.547 1.00 52.66 75 ALA A C 1
ATOM 538 O O . ALA A 1 75 ? 20.781 18.919 -5.723 1.00 52.66 75 ALA A O 1
ATOM 539 N N . GLU A 1 76 ? 18.797 18.637 -6.740 1.00 54.84 76 GLU A N 1
ATOM 540 C CA . GLU A 1 76 ? 18.118 19.771 -6.103 1.00 54.84 76 GLU A CA 1
ATOM 541 C C . GLU A 1 76 ? 17.382 19.406 -4.808 1.00 54.84 76 GLU A C 1
ATOM 543 O O . GLU A 1 76 ? 17.306 20.235 -3.903 1.00 54.84 76 GLU A O 1
ATOM 548 N N . THR A 1 77 ? 16.876 18.176 -4.680 1.00 56.16 77 THR A N 1
ATOM 549 C CA . THR A 1 77 ? 16.055 17.758 -3.527 1.00 56.16 77 THR A CA 1
ATOM 550 C C . THR A 1 77 ? 16.815 16.882 -2.528 1.00 56.16 77 THR A C 1
ATOM 552 O O . THR A 1 77 ? 16.287 16.563 -1.467 1.00 56.16 77 THR A O 1
ATOM 555 N N . ASN A 1 78 ? 18.074 16.520 -2.823 1.00 63.00 78 ASN A N 1
ATOM 556 C CA . ASN A 1 78 ? 18.863 15.554 -2.041 1.00 63.00 78 ASN A CA 1
ATOM 557 C C . ASN A 1 78 ? 18.139 14.199 -1.888 1.00 63.00 78 ASN A C 1
ATOM 559 O O . ASN A 1 78 ? 18.331 13.458 -0.922 1.00 63.00 78 ASN A O 1
ATOM 563 N N . GLU A 1 79 ? 17.289 13.886 -2.863 1.00 64.94 79 GLU A N 1
ATOM 564 C CA . GLU A 1 79 ? 1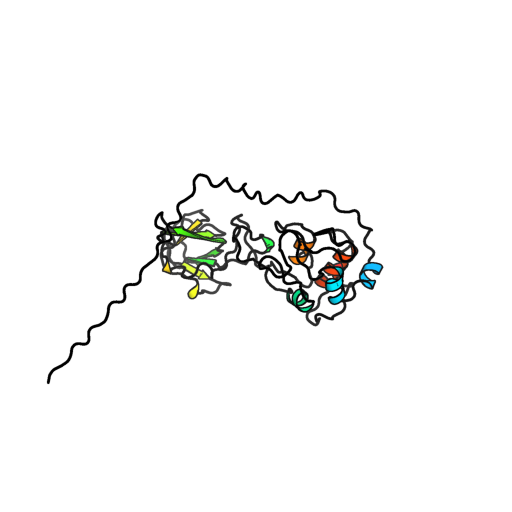6.515 12.661 -2.925 1.00 64.94 79 GLU A CA 1
ATOM 565 C C . GLU A 1 79 ? 17.259 11.651 -3.780 1.00 64.94 79 GLU A C 1
ATOM 567 O O . GLU A 1 79 ? 17.390 11.783 -4.998 1.00 64.94 79 GLU A O 1
ATOM 572 N N . CYS A 1 80 ? 17.793 10.638 -3.116 1.00 65.38 80 CYS A N 1
ATOM 573 C CA . CYS A 1 80 ? 18.481 9.538 -3.764 1.00 65.38 80 CYS A CA 1
ATOM 574 C C . CYS A 1 80 ? 17.531 8.356 -3.917 1.00 65.38 80 CYS A C 1
ATOM 576 O O . CYS A 1 80 ? 16.635 8.157 -3.095 1.00 65.38 80 CYS A O 1
ATOM 578 N N . HIS A 1 81 ? 17.808 7.495 -4.894 1.00 67.31 81 HIS A N 1
ATOM 579 C CA . HIS A 1 81 ? 17.208 6.166 -5.013 1.00 67.31 81 HIS A CA 1
ATOM 580 C C . HIS A 1 81 ? 17.619 5.211 -3.866 1.00 67.31 81 HIS A C 1
ATOM 582 O O . HIS A 1 81 ? 17.995 4.079 -4.131 1.00 67.31 81 HIS A O 1
ATOM 588 N N . SER A 1 82 ? 17.691 5.680 -2.617 1.00 61.38 82 SER A N 1
ATOM 589 C CA . SER A 1 82 ? 18.059 4.930 -1.400 1.00 61.38 82 SER A CA 1
ATOM 590 C C . SER A 1 82 ? 17.592 5.599 -0.106 1.00 61.38 82 SER A C 1
ATOM 592 O O . SER A 1 82 ? 18.059 5.216 0.967 1.00 61.38 82 SER A O 1
ATOM 594 N N . ASN A 1 83 ? 16.774 6.651 -0.168 1.00 64.06 83 ASN A N 1
ATOM 595 C CA . ASN A 1 83 ? 16.181 7.192 1.051 1.00 64.06 83 ASN A CA 1
ATOM 596 C C . ASN A 1 83 ? 14.885 6.429 1.387 1.00 64.06 83 ASN A C 1
ATOM 598 O O . ASN A 1 83 ? 14.421 5.584 0.623 1.00 64.06 83 ASN A O 1
ATOM 602 N N . GLU A 1 84 ? 14.312 6.715 2.549 1.00 57.66 84 GLU A N 1
ATOM 603 C CA . GLU A 1 84 ? 13.134 6.012 3.070 1.00 57.66 84 GLU A CA 1
ATOM 604 C C . GLU A 1 84 ? 11.879 6.183 2.191 1.00 57.66 84 GLU A C 1
ATOM 606 O O . GLU A 1 84 ? 10.992 5.338 2.242 1.00 57.66 84 GLU A O 1
ATOM 611 N N . ASP A 1 85 ? 11.818 7.213 1.341 1.00 65.50 85 ASP A N 1
ATOM 612 C CA . ASP A 1 85 ? 10.684 7.485 0.448 1.00 65.50 85 ASP A CA 1
ATOM 613 C C . ASP A 1 85 ? 10.817 6.823 -0.936 1.00 65.50 85 ASP A C 1
ATOM 615 O O . ASP A 1 85 ? 9.836 6.724 -1.681 1.00 65.50 85 ASP A O 1
ATOM 619 N N . TYR A 1 86 ? 12.012 6.342 -1.307 1.00 69.81 86 TYR A N 1
ATOM 620 C CA . TYR A 1 86 ? 12.294 5.853 -2.660 1.00 69.81 86 TYR A CA 1
ATOM 621 C C . TYR A 1 86 ? 12.848 4.430 -2.670 1.00 69.81 86 TYR A C 1
ATOM 623 O O . TYR A 1 86 ? 13.708 4.098 -1.858 1.00 69.81 86 TYR A O 1
ATOM 631 N N . PRO A 1 87 ? 12.380 3.560 -3.587 1.00 73.31 87 PRO A N 1
ATOM 632 C CA . PRO A 1 87 ? 12.929 2.216 -3.693 1.00 73.31 87 PRO A CA 1
ATOM 633 C C . PRO A 1 87 ? 14.436 2.278 -3.955 1.00 73.31 87 PRO A C 1
ATOM 635 O O . PRO A 1 87 ? 14.896 3.134 -4.718 1.00 73.31 87 PRO A O 1
ATOM 638 N N . ASP A 1 88 ? 15.191 1.356 -3.351 1.00 78.88 88 ASP A N 1
ATOM 639 C CA . ASP A 1 88 ? 16.625 1.278 -3.607 1.00 78.88 88 ASP A CA 1
ATOM 640 C C . ASP A 1 88 ? 16.881 0.819 -5.051 1.00 78.88 88 ASP A C 1
ATOM 642 O O . ASP A 1 88 ? 16.582 -0.322 -5.405 1.00 78.88 88 ASP A O 1
ATOM 646 N N . LEU A 1 89 ? 17.420 1.708 -5.889 1.00 83.81 89 LEU A N 1
ATOM 647 C CA . LEU A 1 89 ? 17.741 1.440 -7.298 1.00 83.81 89 LEU A CA 1
ATOM 648 C C . LEU A 1 89 ? 19.231 1.632 -7.609 1.00 83.81 89 LEU A C 1
ATOM 650 O O . LEU A 1 89 ? 19.595 1.896 -8.748 1.00 83.81 89 LEU A O 1
ATOM 654 N N . HIS A 1 90 ? 20.125 1.512 -6.624 1.00 81.69 90 HIS A N 1
ATOM 655 C CA . HIS A 1 90 ? 21.560 1.743 -6.860 1.00 81.69 90 HIS A CA 1
ATOM 656 C C . HIS A 1 90 ? 22.269 0.610 -7.593 1.00 81.69 90 HIS A C 1
ATOM 658 O O . HIS A 1 90 ? 23.331 0.807 -8.186 1.00 81.69 90 HIS A O 1
ATOM 664 N N . THR A 1 91 ? 21.718 -0.597 -7.518 1.00 86.56 91 THR A N 1
ATOM 665 C CA . THR A 1 91 ? 22.312 -1.782 -8.127 1.00 86.56 91 THR A CA 1
ATOM 666 C C . THR A 1 91 ? 21.245 -2.599 -8.835 1.00 86.56 91 THR A C 1
ATOM 668 O O . THR A 1 91 ? 20.070 -2.560 -8.473 1.00 86.56 91 THR A O 1
ATOM 671 N N . GLU A 1 92 ? 21.667 -3.397 -9.813 1.00 89.50 92 GLU A N 1
ATOM 672 C CA . GLU A 1 92 ? 20.796 -4.377 -10.470 1.00 89.50 92 GLU A CA 1
ATOM 673 C C . GLU A 1 92 ? 20.164 -5.328 -9.450 1.00 89.50 92 GLU A C 1
ATOM 675 O O . GLU A 1 92 ? 18.990 -5.667 -9.561 1.00 89.50 92 GLU A O 1
ATOM 680 N N . GLY A 1 93 ? 20.931 -5.714 -8.424 1.00 89.88 93 GLY A N 1
ATOM 681 C CA . GLY A 1 93 ? 20.444 -6.530 -7.319 1.00 89.88 93 GLY A CA 1
ATOM 682 C C . GLY A 1 93 ? 19.328 -5.842 -6.534 1.00 89.88 93 GLY A C 1
ATOM 683 O O . GLY A 1 93 ? 18.342 -6.494 -6.210 1.00 89.88 93 GLY A O 1
ATOM 684 N N . ASN A 1 94 ? 19.435 -4.536 -6.279 1.00 88.38 94 ASN A N 1
ATOM 685 C CA . ASN A 1 94 ? 18.406 -3.784 -5.558 1.00 88.38 94 ASN A CA 1
ATOM 686 C C . ASN A 1 94 ? 17.131 -3.638 -6.397 1.00 88.38 94 ASN A C 1
ATOM 688 O O . ASN A 1 94 ? 16.056 -3.981 -5.909 1.00 88.38 94 ASN A O 1
ATOM 692 N N . LEU A 1 95 ? 17.258 -3.271 -7.681 1.00 89.69 95 LEU A N 1
ATOM 693 C CA . LEU A 1 95 ? 16.129 -3.231 -8.620 1.00 89.69 95 LEU A CA 1
ATOM 694 C C . LEU A 1 95 ? 15.441 -4.603 -8.728 1.00 89.69 95 LEU A C 1
ATOM 696 O O . LEU A 1 95 ? 14.216 -4.702 -8.675 1.00 89.69 95 LEU A O 1
ATOM 700 N N . TRP A 1 96 ? 16.225 -5.678 -8.838 1.00 91.12 96 TRP A N 1
ATOM 701 C CA . TRP A 1 96 ? 15.714 -7.047 -8.844 1.00 91.12 96 TRP A CA 1
ATOM 702 C C . TRP A 1 96 ? 14.999 -7.371 -7.524 1.00 91.12 96 TRP A C 1
ATOM 704 O O . TRP A 1 96 ? 13.920 -7.953 -7.525 1.00 91.12 96 TRP A O 1
ATOM 714 N N . ASN A 1 97 ? 15.541 -6.971 -6.381 1.00 91.12 97 ASN A N 1
ATOM 715 C CA . ASN A 1 97 ? 14.948 -7.281 -5.084 1.00 91.12 97 ASN A CA 1
ATOM 716 C C . ASN A 1 97 ? 13.640 -6.535 -4.795 1.00 91.12 97 ASN A C 1
ATOM 718 O O . ASN A 1 97 ? 12.966 -6.917 -3.848 1.00 91.12 97 ASN A O 1
ATOM 722 N N . LEU A 1 98 ? 13.227 -5.559 -5.613 1.00 91.62 98 LEU A N 1
ATOM 723 C CA . LEU A 1 98 ? 11.939 -4.872 -5.453 1.00 91.62 98 LEU A CA 1
ATOM 724 C C . LEU A 1 98 ? 10.714 -5.767 -5.670 1.00 91.62 98 LEU A C 1
ATOM 726 O O . LEU A 1 98 ? 9.606 -5.400 -5.269 1.00 91.62 98 LEU A O 1
ATOM 730 N N . ARG A 1 99 ? 10.876 -6.924 -6.323 1.00 93.38 99 ARG A N 1
ATOM 731 C CA . ARG A 1 99 ? 9.756 -7.838 -6.577 1.00 93.38 99 ARG A CA 1
ATOM 732 C C . ARG A 1 99 ? 9.082 -8.244 -5.276 1.00 93.38 99 ARG A C 1
ATOM 734 O O . ARG A 1 99 ? 9.727 -8.788 -4.384 1.00 93.38 99 ARG A O 1
ATOM 741 N N . TYR A 1 100 ? 7.768 -8.052 -5.231 1.00 92.50 100 TYR A N 1
ATOM 742 C CA . TYR A 1 100 ? 6.914 -8.393 -4.094 1.00 92.50 100 TYR A CA 1
ATOM 743 C C . TYR A 1 100 ? 7.235 -7.649 -2.793 1.00 92.50 100 TYR A C 1
ATOM 745 O O . TYR A 1 100 ? 6.594 -7.928 -1.780 1.00 92.50 100 TYR A O 1
ATOM 753 N N . LEU A 1 101 ? 8.192 -6.714 -2.792 1.00 90.75 101 LEU A N 1
ATOM 754 C CA . LEU A 1 101 ? 8.374 -5.850 -1.637 1.00 90.75 101 LEU A CA 1
ATOM 755 C C . LEU A 1 101 ? 7.150 -4.942 -1.510 1.00 90.75 101 LEU A C 1
ATOM 757 O O . LEU A 1 101 ? 6.663 -4.445 -2.534 1.00 90.75 101 LEU A O 1
ATOM 761 N N . PRO A 1 102 ? 6.655 -4.717 -0.281 1.00 88.19 102 PRO A N 1
ATOM 762 C CA . PRO A 1 102 ? 5.622 -3.719 -0.055 1.00 88.19 102 PRO A CA 1
ATOM 763 C C . PRO A 1 102 ? 6.125 -2.361 -0.542 1.00 88.19 102 PRO A C 1
ATOM 765 O O . PRO A 1 102 ? 7.336 -2.143 -0.645 1.00 88.19 102 PRO A O 1
ATOM 768 N N . CYS A 1 103 ? 5.202 -1.452 -0.846 1.00 86.31 103 CYS A N 1
ATOM 769 C CA . CYS A 1 103 ? 5.576 -0.076 -1.140 1.00 86.31 103 CYS A CA 1
ATOM 770 C C . CYS A 1 103 ? 6.536 0.480 -0.081 1.00 86.31 103 CYS A C 1
ATOM 772 O O . CYS A 1 103 ? 6.423 0.155 1.103 1.00 86.31 103 CYS A O 1
ATOM 774 N N . ASN A 1 104 ? 7.464 1.336 -0.514 1.00 73.75 104 ASN A N 1
ATOM 775 C CA . ASN A 1 104 ? 8.341 2.039 0.408 1.00 73.75 104 ASN A CA 1
ATOM 776 C C . ASN A 1 104 ? 7.519 3.132 1.100 1.00 73.75 104 ASN A C 1
ATOM 778 O O . ASN A 1 104 ? 7.398 4.250 0.608 1.00 73.75 104 ASN A O 1
ATOM 782 N N . LEU A 1 105 ? 6.845 2.749 2.181 1.00 68.69 105 LEU A N 1
ATOM 783 C CA . LEU A 1 105 ? 6.199 3.676 3.091 1.00 68.69 105 LEU A CA 1
ATOM 784 C C . LEU A 1 105 ? 7.324 4.250 3.948 1.00 68.69 105 LEU A C 1
ATOM 786 O O . LEU A 1 105 ? 7.770 3.598 4.894 1.00 68.69 105 LEU A O 1
ATOM 790 N N . GLY A 1 106 ? 7.850 5.417 3.572 1.00 62.50 106 GLY A N 1
ATOM 791 C CA . GLY A 1 106 ? 8.818 6.113 4.413 1.00 62.50 106 GLY A CA 1
ATOM 792 C C . GLY A 1 106 ? 8.267 6.276 5.833 1.00 62.50 106 GLY A C 1
ATOM 793 O O . GLY A 1 106 ? 7.056 6.350 6.036 1.00 62.50 106 GLY A O 1
ATOM 794 N N . VAL A 1 107 ? 9.141 6.377 6.837 1.00 53.41 107 VAL A N 1
ATOM 795 C CA . VAL A 1 107 ? 8.749 6.673 8.236 1.00 53.41 107 VAL A CA 1
ATOM 796 C C . VAL A 1 107 ? 8.268 8.122 8.431 1.00 53.41 107 VAL A C 1
ATOM 798 O O . VAL A 1 107 ? 8.235 8.625 9.554 1.00 53.41 107 VAL A O 1
ATOM 801 N N . GLY A 1 108 ? 7.907 8.802 7.339 1.00 64.75 108 GLY A N 1
ATOM 802 C CA . GLY A 1 108 ? 7.348 10.144 7.336 1.00 64.75 108 GLY A CA 1
ATOM 803 C C . GLY A 1 108 ? 5.936 10.204 7.919 1.00 64.75 108 GLY A C 1
ATOM 804 O O . GLY A 1 108 ? 5.462 9.305 8.619 1.00 64.75 108 GLY A O 1
ATOM 805 N N . GLU A 1 109 ? 5.242 11.304 7.641 1.00 70.81 109 GLU A N 1
ATOM 806 C CA . GLU A 1 109 ? 3.872 11.474 8.106 1.00 70.81 109 GLU A CA 1
ATOM 807 C C . GLU A 1 109 ? 2.963 10.418 7.455 1.00 70.81 109 GLU A C 1
ATOM 809 O O . GLU A 1 109 ? 2.770 10.405 6.238 1.00 70.81 109 GLU A O 1
ATOM 814 N N . ARG A 1 110 ? 2.382 9.533 8.278 1.00 73.69 110 ARG A N 1
ATOM 815 C CA . ARG A 1 110 ? 1.453 8.468 7.848 1.00 73.69 110 ARG A CA 1
ATOM 816 C C . ARG A 1 110 ? 0.278 8.992 7.014 1.00 73.69 110 ARG A C 1
ATOM 818 O O . ARG A 1 110 ? -0.269 8.271 6.191 1.00 73.69 110 ARG A O 1
ATOM 825 N N . ASN A 1 111 ? -0.055 10.274 7.169 1.00 79.50 111 ASN A N 1
ATOM 826 C CA . ASN A 1 111 ? -1.094 10.941 6.392 1.00 79.50 111 ASN A CA 1
ATOM 827 C C . ASN A 1 111 ? -0.748 11.104 4.883 1.00 79.50 111 ASN A C 1
ATOM 829 O O . ASN A 1 111 ? -1.608 11.505 4.105 1.00 79.50 111 ASN A O 1
ATOM 833 N N . THR A 1 112 ? 0.498 10.829 4.470 1.00 81.56 112 THR A N 1
ATOM 834 C CA . THR A 1 112 ? 1.001 10.984 3.089 1.00 81.56 112 THR A CA 1
ATOM 835 C C . THR A 1 112 ? 1.161 9.660 2.340 1.00 81.56 112 THR A C 1
ATOM 837 O O . THR A 1 112 ? 1.780 9.617 1.268 1.00 81.56 112 THR A O 1
ATOM 840 N N . VAL A 1 113 ? 0.660 8.563 2.910 1.00 86.19 113 VAL A N 1
ATOM 841 C CA . VAL A 1 113 ? 0.632 7.267 2.233 1.00 86.19 113 VAL A CA 1
ATOM 842 C C . VAL A 1 113 ? -0.356 7.327 1.070 1.00 86.19 113 VAL A C 1
ATOM 844 O O . VAL A 1 113 ? -1.437 7.896 1.177 1.00 86.19 113 VAL A O 1
ATOM 847 N N . GLU A 1 114 ? 0.022 6.775 -0.076 1.00 87.31 114 GLU A N 1
ATOM 848 C CA . GLU A 1 114 ? -0.881 6.677 -1.222 1.00 87.31 114 GLU A CA 1
ATOM 849 C C . GLU A 1 114 ? -1.795 5.462 -1.068 1.00 87.31 114 GLU A C 1
ATOM 851 O O . GLU A 1 114 ? -1.310 4.399 -0.688 1.00 87.31 114 GLU A O 1
ATOM 856 N N . ASP A 1 115 ? -3.074 5.585 -1.439 1.00 90.38 115 ASP A N 1
ATOM 857 C CA . ASP A 1 115 ? -4.096 4.526 -1.313 1.00 90.38 115 ASP A CA 1
ATOM 858 C C . ASP A 1 115 ? -3.622 3.171 -1.852 1.00 90.38 115 ASP A C 1
ATOM 860 O O . ASP A 1 115 ? -3.865 2.119 -1.267 1.00 90.38 115 ASP A O 1
ATOM 864 N N . PHE A 1 116 ? -2.899 3.193 -2.978 1.00 89.50 116 PHE A N 1
ATOM 865 C CA . PHE A 1 116 ? -2.356 1.992 -3.612 1.00 89.50 116 PHE A CA 1
ATOM 866 C C . PHE A 1 116 ? -1.381 1.228 -2.706 1.00 89.50 116 PHE A C 1
ATOM 868 O O . PHE A 1 116 ? -1.245 0.011 -2.815 1.00 89.50 116 PHE A O 1
ATOM 875 N N . CYS A 1 117 ? -0.676 1.948 -1.842 1.00 89.88 117 CYS A N 1
ATOM 876 C CA . CYS A 1 117 ? 0.365 1.437 -0.970 1.00 89.88 117 CYS A CA 1
ATOM 877 C C . CYS A 1 117 ? -0.114 1.155 0.454 1.00 89.88 117 CYS A C 1
ATOM 879 O O . CYS A 1 117 ? 0.671 0.663 1.268 1.00 89.88 117 CYS A O 1
ATOM 881 N N . GLU A 1 118 ? -1.378 1.439 0.759 1.00 91.31 118 GLU A N 1
ATOM 882 C CA . GLU A 1 118 ? -1.942 1.141 2.064 1.00 91.31 118 GLU A CA 1
ATOM 883 C C . GLU A 1 118 ? -2.014 -0.370 2.301 1.00 91.31 118 GLU A C 1
ATOM 885 O O . GLU A 1 118 ? -2.405 -1.178 1.448 1.00 91.31 118 GLU A O 1
ATOM 890 N N . ALA A 1 119 ? -1.602 -0.768 3.502 1.00 91.31 119 ALA A N 1
ATOM 891 C CA . ALA A 1 119 ? -1.630 -2.158 3.903 1.00 91.31 119 ALA A CA 1
ATOM 892 C C . ALA A 1 119 ? -3.071 -2.640 4.101 1.00 91.31 119 ALA A C 1
ATOM 894 O O . ALA A 1 119 ? -3.992 -1.875 4.378 1.00 91.31 119 ALA A O 1
ATOM 895 N N . LEU A 1 120 ? -3.255 -3.958 4.070 1.00 94.94 120 LEU A N 1
ATOM 896 C CA . LEU A 1 120 ? -4.463 -4.541 4.632 1.00 94.94 120 LEU A CA 1
ATOM 897 C C . LEU A 1 120 ? -4.433 -4.342 6.155 1.00 94.94 120 LEU A C 1
ATOM 899 O O . LEU A 1 120 ? -3.647 -4.989 6.854 1.00 94.94 120 LEU A O 1
ATOM 903 N N . GLY A 1 121 ? -5.277 -3.439 6.652 1.00 95.88 121 GLY A N 1
ATOM 904 C CA . GLY A 1 121 ? -5.392 -3.164 8.083 1.00 95.88 121 GLY A CA 1
ATOM 905 C C . GLY A 1 121 ? -5.789 -4.398 8.902 1.00 95.88 121 GLY A C 1
ATOM 906 O O . GLY A 1 121 ? -6.539 -5.263 8.430 1.00 95.88 121 GLY A O 1
ATOM 907 N N . ASP A 1 122 ? -5.308 -4.455 10.146 1.00 98.00 122 ASP A N 1
ATOM 908 C CA . ASP A 1 122 ? -5.757 -5.431 11.144 1.00 98.00 122 ASP A CA 1
ATOM 909 C C . ASP A 1 122 ? -7.248 -5.213 11.468 1.00 98.00 122 ASP A C 1
ATOM 911 O O . ASP A 1 122 ? -7.833 -4.182 11.138 1.00 98.00 122 ASP A O 1
ATOM 915 N N . GLU A 1 123 ? -7.898 -6.177 12.115 1.00 98.38 123 GLU A N 1
ATOM 916 C CA . GLU A 1 123 ? -9.322 -6.092 12.449 1.00 98.38 123 GLU A CA 1
ATOM 917 C C . GLU A 1 123 ? -9.541 -5.961 13.956 1.00 98.38 123 GLU A C 1
ATOM 919 O O . GLU A 1 123 ? -8.866 -6.604 14.756 1.00 98.38 123 GLU A O 1
ATOM 924 N N . ILE A 1 124 ? -10.548 -5.188 14.351 1.00 97.94 124 ILE A N 1
ATOM 925 C CA . ILE A 1 124 ? -11.124 -5.242 15.694 1.00 97.94 124 ILE A CA 1
ATOM 926 C C . ILE A 1 124 ? -12.287 -6.223 15.666 1.00 97.94 124 ILE A C 1
ATOM 928 O O . ILE A 1 124 ? -13.164 -6.117 14.811 1.00 97.94 124 ILE A O 1
ATOM 932 N N . GLU A 1 125 ? -12.326 -7.138 16.632 1.00 98.38 125 GLU A N 1
ATOM 933 C CA . GLU A 1 125 ? -13.497 -7.963 16.924 1.00 98.38 125 GLU A CA 1
ATOM 934 C C . GLU A 1 125 ? -14.029 -7.651 18.322 1.00 98.38 125 GLU A C 1
ATOM 936 O O . GLU A 1 125 ? -13.292 -7.752 19.305 1.00 98.38 125 GLU A O 1
ATOM 941 N N . VAL A 1 126 ? -15.321 -7.333 18.418 1.00 98.19 126 VAL A N 1
ATOM 942 C CA . VAL A 1 126 ? -16.028 -7.225 19.700 1.00 98.19 126 VAL A CA 1
ATOM 943 C C . VAL A 1 126 ? -16.302 -8.626 20.242 1.00 98.19 126 VAL A C 1
ATOM 945 O O . VAL A 1 126 ? -16.813 -9.492 19.533 1.00 98.19 126 VAL A O 1
ATOM 948 N N . THR A 1 127 ? -15.960 -8.870 21.505 1.00 97.94 127 THR A N 1
ATOM 949 C CA . THR A 1 127 ? -15.969 -10.218 22.106 1.00 97.94 127 THR A CA 1
ATOM 950 C C . THR A 1 127 ? -17.100 -10.449 23.109 1.00 97.94 127 THR A C 1
ATOM 952 O O . THR A 1 127 ? -17.269 -11.573 23.583 1.00 97.94 127 THR A O 1
ATOM 955 N N . ASP A 1 128 ? -17.904 -9.428 23.406 1.00 98.00 128 ASP A N 1
ATOM 956 C CA . ASP A 1 128 ? -18.997 -9.491 24.375 1.00 98.00 128 ASP A CA 1
ATOM 957 C C . ASP A 1 128 ? -20.215 -8.635 23.974 1.00 98.00 128 ASP A C 1
ATOM 959 O O . ASP A 1 128 ? -20.219 -7.940 22.959 1.00 98.00 128 ASP A O 1
ATOM 963 N N . GLY A 1 129 ? -21.274 -8.708 24.784 1.00 96.38 129 GLY A N 1
ATOM 964 C CA . GLY A 1 129 ? -22.458 -7.860 24.643 1.00 96.38 129 GLY A CA 1
ATOM 965 C C . GLY A 1 129 ? -23.319 -8.145 23.407 1.00 96.38 129 GLY A C 1
ATOM 966 O O . GLY A 1 129 ? -23.350 -9.257 22.880 1.00 96.38 129 GLY A O 1
ATOM 967 N N . ALA A 1 130 ? -24.089 -7.136 22.991 1.00 96.69 130 ALA A N 1
ATOM 968 C CA . ALA A 1 130 ? -25.039 -7.235 21.880 1.00 96.69 130 ALA A CA 1
ATOM 969 C C . ALA A 1 130 ? -24.355 -7.281 20.503 1.00 96.69 130 ALA A C 1
ATOM 971 O O . ALA A 1 130 ? -24.933 -7.811 19.557 1.00 96.69 130 ALA A O 1
ATOM 972 N N . ASN A 1 131 ? -23.128 -6.764 20.410 1.00 96.81 131 ASN A N 1
ATOM 973 C CA . ASN A 1 131 ? -22.324 -6.727 19.192 1.00 96.81 131 ASN A CA 1
ATOM 974 C C . ASN A 1 131 ? -21.234 -7.816 19.173 1.00 96.81 131 ASN A C 1
ATOM 976 O O . ASN A 1 131 ? -20.316 -7.739 18.359 1.00 96.81 131 ASN A O 1
ATOM 980 N N . ALA A 1 132 ? -21.310 -8.834 20.040 1.00 97.81 132 ALA A N 1
ATOM 981 C CA . ALA A 1 132 ? -20.348 -9.936 20.063 1.00 97.81 132 ALA A CA 1
ATOM 982 C C . ALA A 1 132 ? -20.201 -10.594 18.677 1.00 97.81 132 ALA A C 1
ATOM 984 O O . ALA A 1 132 ? -21.182 -11.002 18.053 1.00 97.81 132 ALA A O 1
ATOM 985 N N . GLY A 1 133 ? -18.960 -10.712 18.204 1.00 97.50 133 GLY A N 1
ATOM 986 C CA . GLY A 1 133 ? -18.614 -11.243 16.886 1.00 97.50 133 GLY A CA 1
ATOM 987 C C . GLY A 1 133 ? -18.664 -10.219 15.749 1.00 97.50 133 GLY A C 1
ATOM 988 O O . GLY A 1 133 ? -18.306 -10.565 14.623 1.00 97.50 133 GLY A O 1
ATOM 989 N N . TRP A 1 134 ? -19.071 -8.971 16.004 1.00 97.88 134 TRP A N 1
ATOM 990 C CA . TRP A 1 134 ? -18.905 -7.897 15.028 1.00 97.88 134 TRP A CA 1
ATOM 991 C C . TRP A 1 134 ? -17.417 -7.618 14.801 1.00 97.88 134 TRP A C 1
ATOM 993 O O . TRP A 1 134 ? -16.637 -7.541 15.755 1.00 97.88 134 TRP A O 1
ATOM 1003 N N . ARG A 1 135 ? -17.043 -7.470 13.527 1.00 98.12 135 ARG A N 1
ATOM 1004 C CA . ARG A 1 135 ? -15.673 -7.236 13.077 1.00 98.12 135 ARG A CA 1
ATOM 1005 C C . ARG A 1 135 ? -15.609 -6.053 12.137 1.00 98.12 135 ARG A C 1
ATOM 1007 O O . ARG A 1 135 ? -16.520 -5.853 11.336 1.00 98.12 135 ARG A O 1
ATOM 1014 N N . THR A 1 136 ? -14.507 -5.324 12.198 1.00 98.31 136 THR A N 1
ATOM 1015 C CA . THR A 1 136 ? -14.210 -4.251 11.253 1.00 98.31 136 THR A CA 1
ATOM 1016 C C . THR A 1 136 ? -12.709 -4.053 11.112 1.00 98.31 136 THR A C 1
ATOM 1018 O O . THR A 1 136 ? -11.960 -4.280 12.060 1.00 98.31 136 THR A O 1
ATOM 1021 N N . ARG A 1 137 ? -12.270 -3.586 9.943 1.00 98.25 137 ARG A N 1
ATOM 1022 C CA . ARG A 1 137 ? -10.870 -3.241 9.688 1.00 98.25 137 ARG A CA 1
ATOM 1023 C C . ARG A 1 137 ? -10.494 -1.916 10.343 1.00 98.25 137 ARG A C 1
ATOM 1025 O O . ARG A 1 137 ? -11.301 -0.986 10.337 1.00 98.25 137 ARG A O 1
ATOM 1032 N N . ILE A 1 138 ? -9.281 -1.851 10.877 1.00 98.06 138 ILE A N 1
ATOM 1033 C CA . ILE A 1 138 ? -8.639 -0.658 11.423 1.00 98.06 138 ILE A CA 1
ATOM 1034 C C . ILE A 1 138 ? -8.091 0.162 10.256 1.00 98.06 138 ILE A C 1
ATOM 1036 O O . ILE A 1 138 ? -7.274 -0.317 9.471 1.00 98.06 138 ILE A O 1
ATOM 1040 N N . GLY A 1 139 ? -8.573 1.393 10.147 1.00 96.69 139 GLY A N 1
ATOM 1041 C CA . GLY A 1 139 ? -8.101 2.384 9.189 1.00 96.69 139 GLY A CA 1
ATOM 1042 C C . GLY A 1 139 ? -6.902 3.119 9.754 1.00 96.69 139 GLY A C 1
ATOM 1043 O O . GLY A 1 139 ? -5.795 2.943 9.265 1.00 96.69 139 GLY A O 1
ATOM 1044 N N . SER A 1 140 ? -7.107 3.834 10.860 1.00 95.81 140 SER A N 1
ATOM 1045 C CA . SER A 1 140 ? -6.044 4.554 11.558 1.00 95.81 140 SER A CA 1
ATOM 1046 C C . SER A 1 140 ? -6.211 4.519 13.077 1.00 95.81 140 SER A C 1
ATOM 1048 O O . SER A 1 140 ? -7.306 4.278 13.596 1.00 95.81 140 SER A O 1
ATOM 1050 N N . ILE A 1 141 ? -5.113 4.759 13.797 1.00 95.12 141 ILE A N 1
ATOM 1051 C CA . ILE A 1 141 ? -5.074 4.907 15.254 1.00 95.12 141 ILE A CA 1
ATOM 1052 C C . ILE A 1 141 ? -4.382 6.223 15.588 1.00 95.12 141 ILE A C 1
ATOM 1054 O O . ILE A 1 141 ? -3.220 6.428 15.245 1.00 95.12 141 ILE A O 1
ATOM 1058 N N . THR A 1 142 ? -5.083 7.098 16.304 1.00 94.75 142 THR A N 1
ATOM 1059 C CA . THR A 1 142 ? -4.555 8.383 16.770 1.00 94.75 142 THR A CA 1
ATOM 1060 C C . THR A 1 142 ? -4.542 8.418 18.294 1.00 94.75 142 THR A C 1
ATOM 1062 O O . THR A 1 142 ? -5.552 8.148 18.943 1.00 94.75 142 THR A O 1
ATOM 1065 N N . LEU A 1 143 ? -3.392 8.748 18.881 1.00 95.25 143 LEU A N 1
ATOM 1066 C CA . LEU A 1 143 ? -3.272 8.986 20.317 1.00 95.25 143 LEU A CA 1
ATOM 1067 C C . LEU A 1 143 ? -3.857 10.361 20.656 1.00 95.25 143 LEU A C 1
ATOM 1069 O O . LEU A 1 143 ? -3.397 11.376 20.139 1.00 95.25 143 LEU A O 1
ATOM 1073 N N . VAL A 1 144 ? -4.834 10.390 21.561 1.00 96.75 144 VAL A N 1
ATOM 1074 C CA . VAL A 1 144 ? -5.404 11.623 22.102 1.00 96.75 144 VAL A CA 1
ATOM 1075 C C . VAL A 1 144 ? -4.861 11.840 23.511 1.00 96.75 144 VAL A C 1
ATOM 1077 O O . VAL A 1 144 ? -5.033 10.995 24.396 1.00 96.75 144 VAL A O 1
ATOM 1080 N N . THR A 1 145 ? -4.222 12.987 23.727 1.00 97.56 145 THR A N 1
ATOM 1081 C CA . THR A 1 145 ? -3.725 13.438 25.034 1.00 97.56 145 THR A CA 1
ATOM 1082 C C . THR A 1 145 ? -4.420 14.721 25.474 1.00 97.56 145 THR A C 1
ATOM 1084 O O . THR A 1 145 ? -5.004 15.437 24.660 1.00 97.56 145 THR A O 1
ATOM 1087 N N . ASP A 1 146 ? -4.361 15.034 26.766 1.00 97.12 146 ASP A N 1
ATOM 1088 C CA . ASP A 1 146 ? -4.755 16.352 27.266 1.00 97.12 146 ASP A CA 1
ATOM 1089 C C . ASP A 1 146 ? -3.649 17.408 27.078 1.00 97.12 146 ASP A C 1
ATOM 1091 O O . ASP A 1 146 ? -2.622 17.165 26.440 1.00 97.12 146 ASP A O 1
ATOM 1095 N N . ALA A 1 147 ? -3.887 18.606 27.620 1.00 97.00 147 ALA A N 1
ATOM 1096 C CA . ALA A 1 147 ? -2.967 19.738 27.541 1.00 97.00 147 ALA A CA 1
ATOM 1097 C C . ALA A 1 147 ? -1.620 19.489 28.244 1.00 97.00 147 ALA A C 1
ATOM 1099 O O . ALA A 1 147 ? -0.635 20.135 27.893 1.00 97.00 147 ALA A O 1
ATOM 1100 N N . ASP A 1 148 ? -1.574 18.555 29.198 1.00 97.00 148 ASP A N 1
ATOM 1101 C CA . ASP A 1 148 ? -0.360 18.175 29.922 1.00 97.00 148 ASP A CA 1
ATOM 1102 C C . ASP A 1 148 ? 0.348 16.977 29.257 1.00 97.00 148 ASP A C 1
ATOM 1104 O O . ASP A 1 148 ? 1.370 16.495 29.751 1.00 97.00 148 ASP A O 1
ATOM 1108 N N . GLY A 1 149 ? -0.179 16.489 28.126 1.00 95.38 149 GLY A N 1
ATOM 1109 C CA . GLY A 1 149 ? 0.343 15.331 27.404 1.00 95.38 149 GLY A CA 1
ATOM 1110 C C . GLY A 1 149 ? -0.022 13.991 28.045 1.00 95.38 149 GLY A C 1
ATOM 1111 O O . GLY A 1 149 ? 0.518 12.960 27.639 1.00 95.38 149 GLY A O 1
ATOM 1112 N N . ALA A 1 150 ? -0.922 13.966 29.032 1.00 95.75 150 ALA A N 1
ATOM 1113 C CA . ALA A 1 150 ? -1.367 12.715 29.625 1.00 95.75 150 ALA A CA 1
ATOM 1114 C C . ALA A 1 150 ? -2.363 12.005 28.698 1.00 95.75 150 ALA A C 1
ATOM 1116 O O . ALA A 1 150 ? -3.192 12.632 28.034 1.00 95.75 150 ALA A O 1
ATOM 1117 N N . PHE A 1 151 ? -2.263 10.675 28.649 1.00 95.81 151 PHE A N 1
ATOM 1118 C CA . PHE A 1 151 ? -3.140 9.822 27.851 1.00 95.81 151 PHE A CA 1
ATOM 1119 C C . PHE A 1 151 ? -4.614 10.055 28.208 1.00 95.81 151 PHE A C 1
ATOM 1121 O O . PHE A 1 151 ? -4.985 10.003 29.381 1.00 95.81 151 PHE A O 1
ATOM 1128 N N . GLN A 1 152 ? -5.454 10.254 27.190 1.00 97.00 152 GLN A N 1
ATOM 1129 C CA . GLN A 1 152 ? -6.908 10.319 27.340 1.00 97.00 152 GLN A CA 1
ATOM 1130 C C . GLN A 1 152 ? -7.578 9.088 26.723 1.00 97.00 152 GLN A C 1
ATOM 1132 O O . GLN A 1 152 ? -8.385 8.431 27.377 1.00 97.00 152 GLN A O 1
ATOM 1137 N N . HIS A 1 153 ? -7.277 8.791 25.458 1.00 97.06 153 HIS A N 1
ATOM 1138 C CA . HIS A 1 153 ? -7.745 7.600 24.744 1.00 97.06 153 HIS A CA 1
ATOM 1139 C C . HIS A 1 153 ? -6.982 7.438 23.424 1.00 97.06 153 HIS A C 1
ATOM 1141 O O . HIS A 1 153 ? -6.329 8.368 22.950 1.00 97.06 153 HIS A O 1
ATOM 1147 N N . TYR A 1 154 ? -7.129 6.280 22.788 1.00 97.38 154 TYR A N 1
ATOM 1148 C CA . TYR A 1 154 ? -6.904 6.151 21.352 1.00 97.38 154 TYR A CA 1
ATOM 1149 C C . TYR A 1 154 ? -8.208 6.396 20.597 1.00 97.38 154 TYR A C 1
ATOM 1151 O O . TYR A 1 154 ? -9.248 5.829 20.943 1.00 97.38 154 TYR A O 1
ATOM 1159 N N . GLU A 1 155 ? -8.149 7.212 19.552 1.00 97.38 155 GLU A N 1
ATOM 1160 C CA . GLU A 1 155 ? -9.187 7.296 18.535 1.00 97.38 155 GLU A CA 1
ATOM 1161 C C . GLU A 1 155 ? -8.864 6.294 17.421 1.00 97.38 155 GLU A C 1
ATOM 1163 O O . GLU A 1 155 ? -7.802 6.371 16.803 1.00 97.38 155 GLU A O 1
ATOM 1168 N N . VAL A 1 156 ? -9.760 5.331 17.191 1.00 97.50 156 VAL A N 1
ATOM 1169 C CA . VAL A 1 156 ? -9.575 4.283 16.181 1.00 97.50 156 VAL A CA 1
ATOM 1170 C C . VAL A 1 156 ? -10.612 4.453 15.084 1.00 97.50 156 VAL A C 1
ATOM 1172 O O . VAL A 1 156 ? -11.809 4.258 15.314 1.00 97.50 156 VAL A O 1
ATOM 1175 N N . ARG A 1 157 ? -10.157 4.791 13.878 1.00 97.69 157 ARG A N 1
ATOM 1176 C CA . ARG A 1 157 ? -11.011 4.853 12.693 1.00 97.69 157 ARG A CA 1
ATOM 1177 C C . ARG A 1 157 ? -11.145 3.461 12.093 1.00 97.69 157 ARG A C 1
ATOM 1179 O O . ARG A 1 157 ? -10.160 2.739 11.970 1.00 97.69 157 ARG A O 1
ATOM 1186 N N . VAL A 1 158 ? -12.358 3.075 11.721 1.00 98.25 158 VAL A N 1
ATOM 1187 C CA . VAL A 1 158 ? -12.680 1.732 11.239 1.00 98.25 158 VAL A CA 1
ATOM 1188 C C . VAL A 1 158 ? -13.505 1.753 9.957 1.00 98.25 158 VAL A C 1
ATOM 1190 O O . VAL A 1 158 ? -14.257 2.689 9.706 1.00 98.25 158 VAL A O 1
ATOM 1193 N N . GLN A 1 159 ? -13.384 0.698 9.151 1.00 97.88 159 GLN A N 1
ATOM 1194 C CA . GLN A 1 159 ? -14.021 0.618 7.830 1.00 97.88 159 GLN A CA 1
ATOM 1195 C C . GLN A 1 159 ? -15.551 0.584 7.884 1.00 97.88 159 GLN 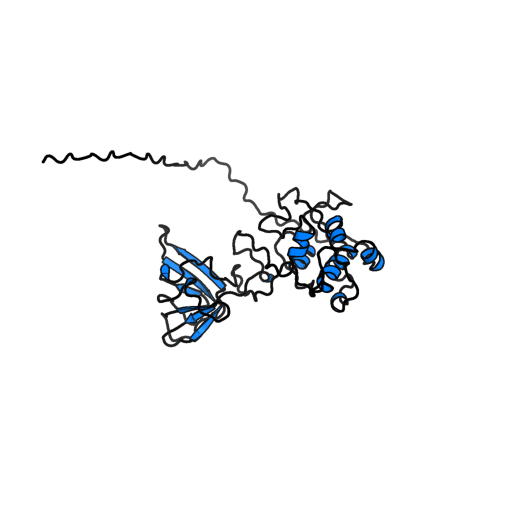A C 1
ATOM 1197 O O . GLN A 1 159 ? -16.233 1.162 7.040 1.00 97.88 159 GLN A O 1
ATOM 1202 N N . THR A 1 160 ? -16.106 -0.127 8.861 1.00 97.94 160 THR A N 1
ATOM 1203 C CA . THR A 1 160 ? -17.550 -0.266 9.044 1.00 97.94 160 THR A CA 1
ATOM 1204 C C . THR A 1 160 ? -17.925 0.194 10.440 1.00 97.94 160 THR A C 1
ATOM 1206 O O . THR A 1 160 ? -17.184 -0.037 11.389 1.00 97.94 160 THR A O 1
ATOM 1209 N N . ALA A 1 161 ? -19.063 0.870 10.571 1.00 97.88 161 ALA A N 1
ATOM 1210 C CA . ALA A 1 161 ? -19.563 1.311 11.867 1.00 97.88 161 ALA A CA 1
ATOM 1211 C C . ALA A 1 161 ? -20.172 0.138 12.663 1.00 97.88 161 ALA A C 1
ATOM 1213 O O . ALA A 1 161 ? -20.750 -0.774 12.058 1.00 97.88 161 ALA A O 1
ATOM 1214 N N . PRO A 1 162 ? -20.109 0.160 14.008 1.00 97.00 162 PRO A N 1
ATOM 1215 C CA . PRO A 1 162 ? -20.731 -0.867 14.825 1.00 97.00 162 PRO A CA 1
ATOM 1216 C C . PRO A 1 162 ? -22.264 -0.779 14.741 1.00 97.00 162 PRO A C 1
ATOM 1218 O O . PRO A 1 162 ? -22.822 0.326 14.646 1.00 97.00 162 PRO A O 1
ATOM 1221 N N . PRO A 1 163 ? -22.973 -1.922 14.824 1.00 96.31 163 PRO A N 1
ATOM 1222 C CA . PRO A 1 163 ? -24.420 -1.933 14.982 1.00 96.31 163 PRO A CA 1
ATOM 1223 C C . PRO A 1 163 ? -24.853 -1.211 16.265 1.00 96.31 163 PRO A C 1
ATOM 1225 O O . PRO A 1 163 ? -24.103 -1.108 17.240 1.00 96.31 163 PRO A O 1
ATOM 1228 N N . ALA A 1 164 ? -26.095 -0.730 16.287 1.00 95.12 164 ALA A N 1
ATOM 1229 C CA . ALA A 1 164 ? -26.689 -0.192 17.506 1.00 95.12 164 ALA A CA 1
ATOM 1230 C C . ALA A 1 164 ? -26.897 -1.291 18.561 1.00 95.12 164 ALA A C 1
ATOM 1232 O O . ALA A 1 164 ? -27.146 -2.443 18.220 1.00 95.12 164 ALA A O 1
ATOM 1233 N N . GLY A 1 165 ? -26.887 -0.908 19.841 1.00 93.06 165 GLY A N 1
ATOM 1234 C CA . GLY A 1 165 ? -27.243 -1.805 20.950 1.00 93.06 165 GLY A CA 1
ATOM 1235 C C . GLY A 1 165 ? -26.155 -2.009 22.002 1.00 93.06 165 GLY A C 1
ATOM 1236 O O . GLY A 1 165 ? -26.420 -2.662 23.008 1.00 93.06 165 GLY A O 1
ATOM 1237 N N . GLN A 1 166 ? -24.967 -1.431 21.815 1.00 94.25 166 GLN A N 1
ATOM 1238 C CA . GLN A 1 166 ? -23.868 -1.499 22.777 1.00 94.25 166 GLN A CA 1
ATOM 1239 C C . GLN A 1 166 ? -23.022 -0.223 22.713 1.00 94.25 166 GLN A C 1
ATOM 1241 O O . GLN A 1 166 ? -22.716 0.251 21.621 1.00 94.25 166 GLN A O 1
ATOM 1246 N N . THR A 1 167 ? -22.679 0.333 23.876 1.00 95.31 167 THR A N 1
ATOM 1247 C CA . THR A 1 167 ? -21.838 1.538 24.019 1.00 95.31 167 THR A CA 1
ATOM 1248 C C . THR A 1 167 ? -20.428 1.212 24.482 1.00 95.31 167 THR A C 1
ATOM 1250 O O . THR A 1 167 ? -19.509 1.950 24.161 1.00 95.31 167 THR A O 1
ATOM 1253 N N . ASP A 1 168 ? -20.252 0.100 25.196 1.00 96.81 168 ASP A N 1
ATOM 1254 C CA . ASP A 1 168 ? -18.981 -0.326 25.774 1.00 96.81 168 ASP A CA 1
ATOM 1255 C C . ASP A 1 168 ? -18.799 -1.821 25.529 1.00 96.81 168 ASP A C 1
ATOM 1257 O O . ASP A 1 168 ? -19.749 -2.600 25.666 1.00 96.81 168 ASP A O 1
ATOM 1261 N N . ALA A 1 169 ? -17.593 -2.221 25.144 1.00 96.88 169 ALA A N 1
ATOM 1262 C CA . ALA A 1 169 ? -17.290 -3.580 24.733 1.00 96.88 169 ALA A CA 1
ATOM 1263 C C . ALA A 1 169 ? -15.898 -4.032 25.175 1.00 96.88 169 ALA A C 1
ATOM 1265 O O . ALA A 1 169 ? -14.971 -3.236 25.348 1.00 96.88 169 ALA A O 1
ATOM 1266 N N . GLN A 1 170 ? -15.761 -5.346 25.300 1.00 97.25 170 GLN A N 1
ATOM 1267 C CA . GLN A 1 170 ? -14.483 -6.031 25.236 1.00 97.25 170 GLN A CA 1
ATOM 1268 C C . GLN A 1 170 ? -14.130 -6.289 23.772 1.00 97.25 170 GLN A C 1
ATOM 1270 O O . GLN A 1 170 ? -14.994 -6.637 22.962 1.00 97.25 170 GLN A O 1
ATOM 1275 N N . PHE A 1 171 ? -12.853 -6.209 23.427 1.00 98.00 171 PHE A N 1
ATOM 1276 C CA . PHE A 1 171 ? -12.392 -6.452 22.067 1.00 98.00 171 PHE A CA 1
ATOM 1277 C C . PHE A 1 171 ? -11.075 -7.213 22.022 1.00 98.00 171 PHE A C 1
ATOM 1279 O O . PHE A 1 171 ? -10.398 -7.412 23.030 1.00 98.00 171 PHE A O 1
ATOM 1286 N N . ARG A 1 172 ? -10.710 -7.643 20.821 1.00 97.75 172 ARG A N 1
ATOM 1287 C CA . ARG A 1 172 ? -9.372 -8.136 20.498 1.00 97.75 172 ARG A CA 1
ATOM 1288 C C . ARG A 1 172 ? -8.990 -7.700 19.095 1.00 97.75 172 ARG A C 1
ATOM 1290 O O . ARG A 1 172 ? -9.871 -7.505 18.257 1.00 97.75 172 ARG A O 1
ATOM 1297 N N . ILE A 1 173 ? -7.690 -7.597 18.850 1.00 97.75 173 ILE A N 1
ATOM 1298 C CA . ILE A 1 173 ? -7.163 -7.334 17.513 1.00 97.75 173 ILE A CA 1
ATOM 1299 C C . ILE A 1 173 ? -6.865 -8.659 16.815 1.00 97.75 173 ILE A C 1
ATOM 1301 O O . ILE A 1 173 ? -6.259 -9.572 17.391 1.00 97.75 173 ILE A O 1
ATOM 1305 N N . LEU A 1 174 ? -7.324 -8.768 15.573 1.00 98.19 174 LEU A N 1
ATOM 1306 C CA . LEU A 1 174 ? -7.059 -9.881 14.680 1.00 98.19 174 LEU A CA 1
ATOM 1307 C C . LEU A 1 174 ? -6.108 -9.431 13.573 1.00 98.19 174 LEU A C 1
ATOM 1309 O O . LEU A 1 174 ? -6.270 -8.355 13.005 1.00 98.19 174 LEU A O 1
ATOM 1313 N N . ARG A 1 175 ? -5.171 -10.302 13.216 1.00 96.75 175 ARG A N 1
ATOM 1314 C CA . ARG A 1 175 ? -4.362 -10.194 12.005 1.00 96.75 175 ARG A CA 1
ATOM 1315 C C . ARG A 1 175 ? -4.627 -11.421 11.162 1.00 96.75 175 ARG A C 1
ATOM 1317 O O . ARG A 1 175 ? -4.527 -12.539 11.667 1.00 96.75 175 ARG A O 1
ATOM 1324 N N . ASP A 1 176 ? -5.007 -11.216 9.907 1.00 95.38 176 ASP A N 1
ATOM 1325 C CA . ASP A 1 176 ? -5.315 -12.307 8.976 1.00 95.38 176 ASP A CA 1
ATOM 1326 C C . ASP A 1 176 ? -6.365 -13.290 9.560 1.00 95.38 176 ASP A C 1
ATOM 1328 O O . ASP A 1 176 ? -6.283 -14.509 9.411 1.00 95.38 176 ASP A O 1
ATOM 1332 N N . GLY A 1 177 ? -7.346 -12.745 10.297 1.00 96.06 177 GLY A N 1
ATOM 1333 C CA . GLY A 1 177 ? -8.424 -13.487 10.962 1.00 96.06 177 GLY A CA 1
ATOM 1334 C C . GLY A 1 177 ? -8.049 -14.193 12.275 1.00 96.06 177 GLY A C 1
ATOM 1335 O O . GLY A 1 177 ? -8.926 -14.787 12.910 1.00 96.06 177 GLY A O 1
ATOM 1336 N N . ALA A 1 178 ? -6.786 -14.131 12.711 1.00 97.38 178 ALA A N 1
ATOM 1337 C CA . ALA A 1 178 ? -6.302 -14.757 13.940 1.00 97.38 178 ALA A CA 1
ATOM 1338 C C . ALA A 1 178 ? -6.037 -13.718 15.049 1.00 97.38 178 ALA A C 1
ATOM 1340 O O . ALA A 1 178 ? -5.441 -12.680 14.770 1.00 97.38 178 ALA A O 1
ATOM 1341 N N . PRO A 1 179 ? -6.416 -13.975 16.317 1.00 96.31 179 PRO A N 1
ATOM 1342 C CA . PRO A 1 179 ? -6.116 -13.061 17.418 1.00 96.31 179 PRO A CA 1
ATOM 1343 C C . PRO A 1 179 ? -4.615 -12.885 17.646 1.00 96.31 179 PRO A C 1
ATOM 1345 O O . PRO A 1 179 ? -3.889 -13.874 17.763 1.00 96.31 179 PRO A O 1
ATOM 1348 N N . VAL A 1 180 ? -4.168 -11.640 17.808 1.00 95.44 180 VAL A N 1
ATOM 1349 C CA . VAL A 1 180 ? -2.777 -11.319 18.149 1.00 95.44 180 VAL A CA 1
ATOM 1350 C C . VAL A 1 180 ? -2.749 -10.543 19.459 1.00 95.44 180 VAL A C 1
ATOM 1352 O O . VAL A 1 180 ? -2.801 -9.320 19.475 1.00 95.44 180 VAL A O 1
ATOM 1355 N N . ALA A 1 181 ? -2.640 -11.262 20.578 1.00 89.81 181 ALA A N 1
ATOM 1356 C CA . ALA A 1 181 ? -2.697 -10.664 21.917 1.00 89.81 181 ALA A CA 1
ATOM 1357 C C . ALA A 1 181 ? -1.656 -9.549 22.143 1.00 89.81 181 ALA A C 1
ATOM 1359 O O . ALA A 1 181 ? -1.915 -8.619 22.894 1.00 89.81 181 ALA A O 1
ATOM 1360 N N . ALA A 1 182 ? -0.501 -9.623 21.472 1.00 88.56 182 ALA A N 1
ATOM 1361 C CA . ALA A 1 182 ? 0.544 -8.601 21.554 1.00 88.56 182 ALA A CA 1
ATOM 1362 C C . ALA A 1 182 ? 0.143 -7.250 20.934 1.00 88.56 182 ALA A C 1
ATOM 1364 O O . ALA A 1 182 ? 0.757 -6.244 21.263 1.00 88.56 182 ALA A O 1
ATOM 1365 N N . LEU A 1 183 ? -0.857 -7.225 20.046 1.00 87.19 183 LEU A N 1
ATOM 1366 C CA . LEU A 1 183 ? -1.359 -5.989 19.439 1.00 87.19 183 LEU A CA 1
ATOM 1367 C C . LEU A 1 183 ? -2.407 -5.299 20.310 1.00 87.19 183 LEU A C 1
ATOM 1369 O O . LEU A 1 183 ? -2.666 -4.116 20.114 1.00 87.19 183 LEU A O 1
ATOM 1373 N N . GLY A 1 184 ? -2.995 -6.023 21.266 1.00 87.94 184 GLY A N 1
ATOM 1374 C CA . GLY A 1 184 ? -3.981 -5.473 22.182 1.00 87.94 184 GLY A CA 1
ATOM 1375 C C . GLY A 1 184 ? -5.275 -6.274 22.304 1.00 87.94 184 GLY A C 1
ATOM 1376 O O . GLY A 1 184 ? -5.453 -7.355 21.728 1.00 87.94 184 GLY A O 1
ATOM 1377 N N . GLY A 1 185 ? -6.192 -5.711 23.084 1.00 88.62 185 GLY A N 1
ATOM 1378 C CA . GLY A 1 185 ? -7.483 -6.277 23.454 1.00 88.62 185 GLY A CA 1
ATOM 1379 C C . GLY A 1 185 ? -7.798 -6.071 24.935 1.00 88.62 185 GLY A C 1
ATOM 1380 O O . GLY A 1 185 ? -6.994 -5.539 25.694 1.00 88.62 185 GLY A O 1
ATOM 1381 N N . GLY A 1 186 ? -8.977 -6.522 25.352 1.00 90.50 186 GLY A N 1
ATOM 1382 C CA . GLY A 1 186 ? -9.503 -6.296 26.697 1.00 90.50 186 GLY A CA 1
ATOM 1383 C C . GLY A 1 186 ? -10.670 -5.318 26.686 1.00 90.50 186 GLY A C 1
ATOM 1384 O O . GLY A 1 186 ? -11.427 -5.268 25.717 1.00 90.50 186 GLY A O 1
ATOM 1385 N N . GLY A 1 187 ? -10.849 -4.587 27.786 1.00 84.38 187 GLY A N 1
ATOM 1386 C CA . GLY A 1 187 ? -11.967 -3.662 27.967 1.00 84.38 187 GLY A CA 1
ATOM 1387 C C . GLY A 1 187 ? -11.703 -2.266 27.421 1.00 84.38 187 GLY A C 1
ATOM 1388 O O . GLY A 1 187 ? -10.650 -1.982 26.863 1.00 84.38 187 GLY A O 1
ATOM 1389 N N . GLY A 1 188 ? -12.677 -1.375 27.609 1.00 88.62 188 GLY A N 1
ATOM 1390 C CA . GLY A 1 188 ? -12.503 0.049 27.314 1.00 88.62 188 GLY A CA 1
ATOM 1391 C C . GLY A 1 188 ? -12.710 0.441 25.852 1.00 88.62 188 GLY A C 1
ATOM 1392 O O . GLY A 1 188 ? -12.371 1.567 25.497 1.00 88.62 188 GLY A O 1
ATOM 1393 N N . LEU A 1 189 ? -13.275 -0.437 25.010 1.00 96.56 189 LEU A N 1
ATOM 1394 C CA . LEU A 1 189 ? -13.724 -0.048 23.673 1.00 96.56 189 LEU A CA 1
ATOM 1395 C C . LEU A 1 189 ? -15.101 0.613 23.760 1.00 96.56 189 LEU A C 1
ATOM 1397 O O . LEU A 1 189 ? -16.100 -0.055 24.027 1.00 96.56 189 LEU A O 1
ATOM 1401 N N . GLN A 1 190 ? -15.157 1.912 23.489 1.00 97.69 190 GLN A N 1
ATOM 1402 C CA . GLN A 1 190 ? -16.394 2.672 23.376 1.00 97.69 190 GLN A CA 1
ATOM 1403 C C . GLN A 1 190 ? -16.871 2.692 21.924 1.00 97.69 190 GLN A C 1
ATOM 1405 O O . GLN A 1 190 ? -16.144 3.082 21.004 1.00 97.69 190 GLN A O 1
ATOM 1410 N N . LEU A 1 191 ? -18.124 2.294 21.735 1.00 96.25 191 LEU A N 1
ATOM 1411 C CA . LEU A 1 191 ? -18.807 2.210 20.453 1.00 96.25 191 LEU A CA 1
ATOM 1412 C C . LEU A 1 191 ? -19.854 3.321 20.358 1.00 96.25 191 LEU A C 1
ATOM 1414 O O . LEU A 1 191 ? -20.637 3.544 21.280 1.00 96.25 191 LEU A O 1
ATOM 1418 N N . THR A 1 192 ? -19.922 3.981 19.205 1.00 96.44 192 THR A N 1
ATOM 1419 C CA . THR A 1 192 ? -21.039 4.868 18.860 1.00 96.44 192 THR A CA 1
ATOM 1420 C C . THR A 1 192 ? -21.731 4.309 17.628 1.00 96.44 192 THR A C 1
ATOM 1422 O O . THR A 1 192 ? -21.106 4.145 16.582 1.00 96.44 192 THR A O 1
ATOM 1425 N N . ALA A 1 193 ? -23.020 3.990 17.745 1.00 94.06 193 ALA A N 1
ATOM 1426 C CA . ALA A 1 193 ? -23.784 3.394 16.652 1.00 94.06 193 ALA A CA 1
ATOM 1427 C C . ALA A 1 193 ? -23.730 4.275 15.393 1.00 94.06 193 ALA A C 1
ATOM 1429 O O . ALA A 1 193 ? -24.014 5.471 15.458 1.00 94.06 193 ALA A O 1
ATOM 1430 N N . GLY A 1 194 ? -23.371 3.679 14.254 1.00 93.56 194 GLY A N 1
ATOM 1431 C CA . GLY A 1 194 ? -23.242 4.403 12.984 1.00 93.56 194 GLY A CA 1
ATOM 1432 C C . GLY A 1 194 ? -21.985 5.275 12.846 1.00 93.56 194 GLY A C 1
ATOM 1433 O O . GLY A 1 194 ? -21.796 5.865 11.787 1.00 93.56 194 GLY A O 1
ATOM 1434 N N . SER A 1 195 ? -21.116 5.339 13.861 1.00 97.06 195 SER A N 1
ATOM 1435 C CA . SER A 1 195 ? -19.817 6.021 13.788 1.00 97.06 195 SER A CA 1
ATOM 1436 C C . SER A 1 195 ? -18.723 5.073 13.299 1.00 97.06 195 SER A C 1
ATOM 1438 O O . SER A 1 195 ? -18.590 3.963 13.807 1.00 97.06 195 SER A O 1
ATOM 1440 N N . THR A 1 196 ? -17.888 5.526 12.368 1.00 97.62 196 THR A N 1
ATOM 1441 C CA . THR A 1 196 ? -16.636 4.849 11.978 1.00 97.62 196 THR A CA 1
ATOM 1442 C C . THR A 1 196 ? -15.469 5.198 12.899 1.00 97.62 196 THR A C 1
ATOM 1444 O O . THR A 1 196 ? -14.342 4.799 12.637 1.00 97.62 196 THR A O 1
ATOM 1447 N N . THR A 1 197 ? -15.721 5.940 13.973 1.00 97.81 197 THR A N 1
ATOM 1448 C CA . THR A 1 197 ? -14.729 6.292 14.987 1.00 97.81 197 THR A CA 1
ATOM 1449 C C . THR A 1 197 ? -15.088 5.612 16.301 1.00 97.81 197 THR A C 1
ATOM 1451 O O . THR A 1 197 ? -16.183 5.823 16.836 1.00 97.81 197 THR A O 1
ATOM 1454 N N . LEU A 1 198 ? -14.158 4.807 16.809 1.00 97.50 198 LEU A N 1
ATOM 1455 C CA . LEU A 1 198 ? -14.213 4.130 18.103 1.00 97.50 198 LEU A CA 1
ATOM 1456 C C . LEU A 1 198 ? -13.227 4.792 19.071 1.00 97.50 198 LEU A C 1
ATOM 1458 O O . LEU A 1 198 ? -12.261 5.423 18.640 1.00 97.50 198 LEU A O 1
ATOM 1462 N N . ARG A 1 199 ? -13.435 4.619 20.379 1.00 97.94 199 ARG A N 1
ATOM 1463 C CA . ARG A 1 199 ? -12.462 5.065 21.390 1.00 97.94 199 ARG A CA 1
ATOM 1464 C C . ARG A 1 199 ? -11.981 3.900 22.227 1.00 97.94 199 ARG A C 1
ATOM 1466 O O . ARG A 1 199 ? -12.802 3.131 22.711 1.00 97.94 199 ARG A O 1
ATOM 1473 N N . VAL A 1 200 ? -10.674 3.800 22.430 1.00 96.94 200 VAL A N 1
ATOM 1474 C CA . VAL A 1 200 ? -10.075 2.860 23.382 1.00 96.94 200 VAL A CA 1
ATOM 1475 C C . VAL A 1 200 ? -9.540 3.664 24.558 1.00 96.94 200 VAL A C 1
ATOM 1477 O O . VAL A 1 200 ? -8.569 4.403 24.422 1.00 96.94 200 VAL A O 1
ATOM 1480 N N . THR A 1 201 ? -10.217 3.577 25.701 1.00 95.75 201 THR A N 1
ATOM 1481 C CA . THR A 1 201 ? -9.944 4.422 26.880 1.00 95.75 201 THR A CA 1
ATOM 1482 C C . THR A 1 201 ? -8.913 3.835 27.839 1.00 95.75 201 THR A C 1
ATOM 1484 O O . THR A 1 201 ? -8.608 4.449 28.856 1.00 95.75 201 THR A O 1
ATOM 1487 N N . ASP A 1 202 ? -8.419 2.635 27.556 1.00 92.06 202 ASP A N 1
ATOM 1488 C CA . ASP A 1 202 ? -7.371 1.976 28.327 1.00 92.06 202 ASP A CA 1
ATOM 1489 C C . ASP A 1 202 ? -6.067 2.009 27.521 1.00 92.06 202 ASP A C 1
ATOM 1491 O O . ASP A 1 202 ? -6.014 1.498 26.401 1.00 92.06 202 ASP A O 1
ATOM 1495 N N . ALA A 1 203 ? -5.030 2.635 28.078 1.00 87.44 203 ALA A N 1
ATOM 1496 C CA . ALA A 1 203 ? -3.729 2.756 27.426 1.00 87.44 203 ALA A CA 1
ATOM 1497 C C . ALA A 1 203 ? -3.069 1.385 27.205 1.00 87.44 203 ALA A C 1
ATOM 1499 O O . ALA A 1 203 ? -2.379 1.193 26.208 1.00 87.44 203 ALA A O 1
ATOM 1500 N N . ASP A 1 204 ? -3.329 0.416 28.088 1.00 91.44 204 ASP A N 1
ATOM 1501 C CA . ASP A 1 204 ? -2.738 -0.922 28.003 1.00 91.44 204 ASP A CA 1
ATOM 1502 C C . ASP A 1 204 ? -3.462 -1.816 26.980 1.00 91.44 204 ASP A C 1
ATOM 1504 O O . ASP A 1 204 ? -2.950 -2.870 26.591 1.00 91.44 204 ASP A O 1
ATOM 1508 N N . ALA A 1 205 ? -4.644 -1.403 26.508 1.00 90.31 205 ALA A N 1
ATOM 1509 C CA . ALA A 1 205 ? -5.435 -2.180 25.558 1.00 90.31 205 ALA A CA 1
ATOM 1510 C C . ALA A 1 205 ? -4.881 -2.138 24.126 1.00 90.31 205 ALA A C 1
ATOM 1512 O O . ALA A 1 205 ? -5.248 -3.001 23.330 1.00 90.31 205 ALA A O 1
ATOM 1513 N N . ILE A 1 206 ? -4.006 -1.181 23.791 1.00 92.06 206 ILE A N 1
ATOM 1514 C CA . ILE A 1 206 ? -3.205 -1.161 22.554 1.00 92.06 206 ILE A CA 1
ATOM 1515 C C . ILE A 1 206 ? -1.764 -0.792 22.946 1.00 92.06 206 ILE A C 1
ATOM 1517 O O . ILE A 1 206 ? -1.392 0.379 22.892 1.00 92.06 206 ILE A O 1
ATOM 1521 N N . PRO A 1 207 ? -0.945 -1.772 23.366 1.00 86.19 207 PRO A N 1
ATOM 1522 C CA . PRO A 1 207 ? 0.363 -1.505 23.970 1.00 86.19 207 PRO A CA 1
ATOM 1523 C C . PRO A 1 207 ? 1.383 -0.917 22.986 1.00 86.19 207 PRO A C 1
ATOM 1525 O O . PRO A 1 207 ? 2.321 -0.242 23.404 1.00 86.19 207 PRO A O 1
ATOM 1528 N N . ASP A 1 208 ? 1.213 -1.177 21.688 1.00 89.25 208 ASP A N 1
ATOM 1529 C CA . ASP A 1 208 ? 2.024 -0.594 20.623 1.00 89.25 208 ASP A CA 1
ATOM 1530 C C . ASP A 1 208 ? 1.149 -0.324 19.380 1.00 89.25 208 ASP A C 1
ATOM 1532 O O . A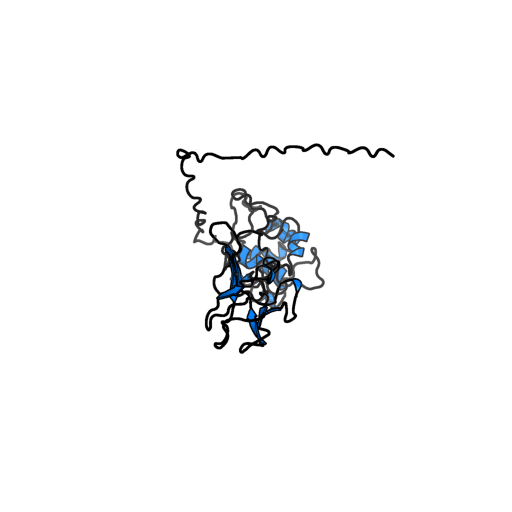SP A 1 208 ? 0.957 -1.217 18.547 1.00 89.25 208 ASP A O 1
ATOM 1536 N N . PRO A 1 209 ? 0.590 0.892 19.227 1.00 87.69 209 PRO A N 1
ATOM 1537 C CA . PRO A 1 209 ? -0.247 1.232 18.075 1.00 87.69 209 PRO A CA 1
ATOM 1538 C C . PRO A 1 209 ? 0.537 1.268 16.753 1.00 87.69 209 PRO A C 1
ATOM 1540 O O . PRO A 1 209 ? -0.068 1.183 15.685 1.00 87.69 209 PRO A O 1
ATOM 1543 N N . VAL A 1 210 ? 1.873 1.365 16.802 1.00 87.81 210 VAL A N 1
ATOM 1544 C CA . VAL A 1 210 ? 2.743 1.321 15.617 1.00 87.81 210 VAL A CA 1
ATOM 1545 C C . VAL A 1 210 ? 2.843 -0.110 15.081 1.00 87.81 210 VAL A C 1
ATOM 1547 O O . VAL A 1 210 ? 2.992 -0.293 13.874 1.00 87.81 210 VAL A O 1
ATOM 1550 N N . ALA A 1 211 ? 2.708 -1.119 15.950 1.00 90.81 211 ALA A N 1
ATOM 1551 C CA . ALA A 1 211 ? 2.711 -2.531 15.568 1.00 90.81 211 ALA A CA 1
ATOM 1552 C C . ALA A 1 211 ? 1.405 -2.998 14.901 1.00 90.81 211 ALA A C 1
ATOM 1554 O O . ALA A 1 211 ? 1.394 -4.056 14.255 1.00 90.81 211 ALA A O 1
ATOM 1555 N N . VAL A 1 212 ? 0.310 -2.246 15.056 1.00 94.00 212 VAL A N 1
ATOM 1556 C CA . VAL A 1 212 ? -0.972 -2.508 14.390 1.00 94.00 212 VAL A CA 1
ATOM 1557 C C . VAL A 1 212 ? -0.881 -2.080 12.925 1.00 94.00 212 VAL A C 1
ATOM 1559 O O . VAL A 1 212 ? -0.464 -0.963 12.620 1.00 94.00 212 VAL A O 1
ATOM 1562 N N . ARG A 1 213 ? -1.294 -2.960 12.005 1.00 94.00 213 ARG A N 1
ATOM 1563 C CA . ARG A 1 213 ? -1.430 -2.618 10.584 1.00 94.00 213 ARG A CA 1
ATOM 1564 C C . ARG A 1 213 ? -2.630 -1.691 10.434 1.00 94.00 213 ARG A C 1
ATOM 1566 O O . ARG A 1 213 ? -3.758 -2.092 10.717 1.00 94.00 213 ARG A O 1
ATOM 1573 N N . GLN A 1 214 ? -2.371 -0.469 10.000 1.00 94.25 214 GLN A N 1
ATOM 1574 C CA . GLN A 1 214 ? -3.375 0.545 9.710 1.00 94.25 214 GLN A CA 1
ATOM 1575 C C . GLN A 1 214 ? -3.623 0.537 8.199 1.00 94.25 214 GLN A C 1
ATOM 1577 O O . GLN A 1 214 ? -2.674 0.458 7.422 1.00 94.25 214 GLN A O 1
ATOM 1582 N N . GLY A 1 215 ? -4.893 0.484 7.797 1.00 95.31 215 GLY A N 1
ATOM 1583 C CA . GLY A 1 215 ? -5.281 0.321 6.397 1.00 95.31 215 GLY A CA 1
ATOM 1584 C C . GLY A 1 215 ? -5.820 1.570 5.710 1.00 95.31 215 GLY A C 1
ATOM 1585 O O . GLY A 1 215 ? -6.191 1.441 4.563 1.00 95.31 215 GLY A O 1
ATOM 1586 N N . ASP A 1 216 ? -5.924 2.705 6.398 1.00 95.25 216 ASP A N 1
ATOM 1587 C CA . ASP A 1 216 ? -6.342 4.031 5.889 1.00 95.25 216 ASP A CA 1
ATOM 1588 C C . ASP A 1 216 ? -5.446 5.052 6.615 1.00 95.25 216 ASP A C 1
ATOM 1590 O O . ASP A 1 216 ? -5.896 5.833 7.461 1.00 95.25 216 ASP A O 1
ATOM 1594 N N . GLU A 1 217 ? -4.128 4.919 6.423 1.00 90.81 217 GLU A N 1
ATOM 1595 C CA . GLU A 1 217 ? -3.119 5.725 7.123 1.00 90.81 217 GLU A CA 1
ATOM 1596 C C . GLU A 1 217 ? -3.220 7.196 6.720 1.00 90.81 217 GLU A C 1
ATOM 1598 O O . GLU A 1 217 ? -3.010 8.084 7.558 1.00 90.81 217 GLU A O 1
ATOM 1603 N N . ASN A 1 218 ? -3.626 7.447 5.471 1.00 91.12 218 ASN A N 1
ATOM 1604 C CA . ASN A 1 218 ? -3.867 8.788 4.958 1.00 91.12 218 ASN A CA 1
ATOM 1605 C C . ASN A 1 218 ? -5.214 9.400 5.374 1.00 91.12 218 ASN A C 1
ATOM 1607 O O . ASN A 1 218 ? -5.434 10.602 5.204 1.00 91.12 218 ASN A O 1
ATOM 1611 N N . GLN A 1 219 ? -6.079 8.602 6.005 1.00 93.75 219 GLN A N 1
ATOM 1612 C CA . GLN A 1 219 ? -7.369 8.998 6.567 1.00 93.75 219 GLN A CA 1
ATOM 1613 C C . GLN A 1 219 ? -8.361 9.560 5.537 1.00 93.75 219 GLN A C 1
ATOM 1615 O O . GLN A 1 219 ? -9.314 10.269 5.910 1.00 93.75 219 GLN A O 1
ATOM 1620 N N . ASN A 1 220 ? -8.189 9.247 4.253 1.00 92.81 220 ASN A N 1
ATOM 1621 C CA . ASN A 1 220 ? -9.074 9.705 3.188 1.00 92.81 220 ASN A CA 1
ATOM 1622 C C . ASN A 1 220 ? -10.324 8.814 3.029 1.00 92.81 220 ASN A C 1
ATOM 1624 O O . ASN A 1 220 ? -11.271 9.199 2.339 1.00 92.81 220 ASN A O 1
ATOM 1628 N N . GLY A 1 221 ? -10.385 7.680 3.740 1.00 94.50 221 GLY A N 1
ATOM 1629 C CA . GLY A 1 221 ? -11.528 6.763 3.742 1.00 94.50 221 GLY A CA 1
ATOM 1630 C C . GLY A 1 221 ? -11.477 5.682 2.669 1.00 94.50 221 GLY A C 1
ATOM 1631 O O . GLY A 1 221 ? -12.408 4.874 2.587 1.00 94.50 221 GLY A O 1
ATOM 1632 N N . VAL A 1 222 ? -10.413 5.646 1.875 1.00 94.44 222 VAL A N 1
ATOM 1633 C CA . VAL A 1 222 ? -10.027 4.491 1.074 1.00 94.44 222 VAL A CA 1
ATOM 1634 C C . VAL A 1 222 ? -9.244 3.558 1.990 1.00 94.44 222 VAL A C 1
ATOM 1636 O O . VAL A 1 222 ? -8.508 4.003 2.852 1.00 94.44 222 VAL A O 1
ATOM 1639 N N . PHE A 1 223 ? -9.510 2.257 1.891 1.00 95.12 223 PHE A N 1
ATOM 1640 C CA . PHE A 1 223 ? -8.810 1.266 2.698 1.00 95.12 223 PHE A CA 1
ATOM 1641 C C . PHE A 1 223 ? -7.951 0.412 1.782 1.00 95.12 223 PHE A C 1
ATOM 1643 O O . PHE A 1 223 ? -8.482 -0.216 0.859 1.00 95.12 223 PHE A O 1
ATOM 1650 N N . GLY A 1 224 ? -6.667 0.327 2.102 1.00 92.62 224 GLY A N 1
ATOM 1651 C CA . GLY A 1 224 ? -5.722 -0.593 1.503 1.00 92.62 224 GLY A CA 1
ATOM 1652 C C . GLY A 1 224 ? -6.219 -2.036 1.505 1.00 92.62 224 GLY A C 1
ATOM 1653 O O . GLY A 1 224 ? -6.776 -2.556 2.481 1.00 92.62 224 GLY A O 1
ATOM 1654 N N . ASP A 1 225 ? -5.991 -2.711 0.384 1.00 92.31 225 ASP A N 1
ATOM 1655 C CA . ASP A 1 225 ? -6.254 -4.139 0.214 1.00 92.31 225 ASP A CA 1
ATOM 1656 C C . ASP A 1 225 ? -4.986 -4.994 0.397 1.00 92.31 225 ASP A C 1
ATOM 1658 O O . ASP A 1 225 ? -5.045 -6.223 0.316 1.00 92.31 225 ASP A O 1
ATOM 1662 N N . GLY A 1 226 ? -3.842 -4.353 0.669 1.00 88.88 226 GLY A N 1
ATOM 1663 C CA . GLY A 1 226 ? -2.540 -5.004 0.807 1.00 88.88 226 GLY A CA 1
ATOM 1664 C C . GLY A 1 226 ? -1.952 -5.509 -0.512 1.00 88.88 226 GLY A C 1
ATOM 1665 O O . GLY A 1 226 ? -1.007 -6.297 -0.493 1.00 88.88 226 GLY A O 1
ATOM 1666 N N . SER A 1 227 ? -2.498 -5.092 -1.656 1.00 90.31 227 SER A N 1
ATOM 1667 C CA . SER A 1 227 ? -1.977 -5.456 -2.973 1.00 90.31 227 SER A CA 1
ATOM 1668 C C . SER A 1 227 ? -0.820 -4.553 -3.430 1.00 90.31 227 SER A C 1
ATOM 1670 O O . SER A 1 227 ? -0.076 -4.931 -4.339 1.00 90.31 227 SER A O 1
ATOM 1672 N N . GLY A 1 228 ? -0.602 -3.404 -2.791 1.00 89.94 228 GLY A N 1
ATOM 1673 C CA . GLY A 1 228 ? 0.491 -2.490 -3.118 1.00 89.94 228 GLY A CA 1
ATOM 1674 C C . GLY A 1 228 ? 1.876 -3.122 -2.986 1.00 89.94 228 GLY A C 1
ATOM 1675 O O . GLY A 1 228 ? 2.316 -3.461 -1.888 1.00 89.94 228 GLY A O 1
ATOM 1676 N N . VAL A 1 229 ? 2.596 -3.247 -4.104 1.00 93.06 229 VAL A N 1
ATOM 1677 C CA . VAL A 1 229 ? 3.996 -3.703 -4.133 1.00 93.06 229 VAL A CA 1
ATOM 1678 C C . VAL A 1 229 ? 4.833 -2.845 -5.076 1.00 93.06 229 VAL A C 1
ATOM 1680 O O . VAL A 1 229 ? 4.321 -2.296 -6.056 1.00 93.06 229 VAL A O 1
ATOM 1683 N N . LEU A 1 230 ? 6.137 -2.755 -4.804 1.00 91.81 230 LEU A N 1
ATOM 1684 C CA . LEU A 1 230 ? 7.082 -1.978 -5.613 1.00 91.81 230 LEU A CA 1
ATOM 1685 C C . LEU A 1 230 ? 7.130 -2.480 -7.058 1.00 91.81 230 LEU A C 1
ATOM 1687 O O . LEU A 1 230 ? 6.919 -1.706 -7.993 1.00 91.81 230 LEU A O 1
ATOM 1691 N N . VAL A 1 231 ? 7.344 -3.785 -7.227 1.00 94.50 231 VAL A N 1
ATOM 1692 C CA . VAL A 1 231 ? 7.261 -4.480 -8.515 1.00 94.50 231 VAL A CA 1
ATOM 1693 C C . VAL A 1 231 ? 6.393 -5.723 -8.357 1.00 94.50 231 VAL A C 1
ATOM 1695 O O . VAL A 1 231 ? 6.665 -6.576 -7.507 1.00 94.50 231 VAL A O 1
ATOM 1698 N N . ARG A 1 232 ? 5.368 -5.839 -9.203 1.00 95.56 232 ARG A N 1
ATOM 1699 C CA . ARG A 1 232 ? 4.469 -6.988 -9.320 1.00 95.56 232 ARG A CA 1
ATOM 1700 C C . ARG A 1 232 ? 4.778 -7.746 -10.616 1.00 95.56 232 ARG A C 1
ATOM 1702 O O . ARG A 1 232 ? 4.314 -7.344 -11.679 1.00 95.56 232 ARG A O 1
ATOM 1709 N N . PRO A 1 233 ? 5.555 -8.840 -10.556 1.00 95.75 233 PRO A N 1
ATOM 1710 C CA . PRO A 1 233 ? 5.813 -9.683 -11.721 1.00 95.75 233 PRO A CA 1
ATOM 1711 C C . PRO A 1 233 ? 4.516 -10.121 -12.400 1.00 95.75 233 PRO A C 1
ATOM 1713 O O . PRO A 1 233 ? 3.574 -10.532 -11.720 1.00 95.75 233 PRO A O 1
ATOM 1716 N N . GLY A 1 234 ? 4.472 -10.030 -13.726 1.00 95.06 234 GLY A N 1
ATOM 1717 C CA . GLY A 1 234 ? 3.274 -10.334 -14.511 1.00 95.06 234 GLY A CA 1
ATOM 1718 C C . GLY A 1 234 ? 2.272 -9.184 -14.635 1.00 95.06 234 GLY A C 1
ATOM 1719 O O . GLY A 1 234 ? 1.353 -9.290 -15.437 1.00 95.06 234 GLY A O 1
ATOM 1720 N N . ASP A 1 235 ? 2.423 -8.088 -13.885 1.00 95.06 235 ASP A N 1
ATOM 1721 C CA . ASP A 1 235 ? 1.515 -6.941 -13.975 1.00 95.06 235 ASP A CA 1
ATOM 1722 C C . ASP A 1 235 ? 2.239 -5.617 -13.683 1.00 95.06 235 ASP A C 1
ATOM 1724 O O . ASP A 1 235 ? 2.280 -5.090 -12.565 1.00 95.06 235 ASP A O 1
ATOM 1728 N N . ALA A 1 236 ? 2.822 -5.057 -14.738 1.00 94.62 236 ALA A N 1
ATOM 1729 C CA . ALA A 1 236 ? 3.494 -3.770 -14.722 1.00 94.62 236 ALA A CA 1
ATOM 1730 C C . ALA A 1 236 ? 2.553 -2.640 -14.285 1.00 94.62 236 ALA A C 1
ATOM 1732 O O . ALA A 1 236 ? 2.967 -1.766 -13.530 1.00 94.62 236 ALA A O 1
ATOM 1733 N N . ARG A 1 237 ? 1.279 -2.655 -14.698 1.00 91.81 237 ARG A N 1
ATOM 1734 C CA . ARG A 1 237 ? 0.322 -1.580 -14.373 1.00 91.81 237 ARG A CA 1
ATOM 1735 C C . ARG A 1 237 ? -0.072 -1.590 -12.894 1.00 91.81 237 ARG A C 1
ATOM 1737 O O . ARG A 1 237 ? -0.330 -0.536 -12.316 1.00 91.81 237 ARG A O 1
ATOM 1744 N N . ALA A 1 238 ? -0.055 -2.759 -12.262 1.00 92.56 238 ALA A N 1
ATOM 1745 C CA . ALA A 1 238 ? -0.214 -2.909 -10.819 1.00 92.56 238 ALA A CA 1
ATOM 1746 C C . ALA A 1 238 ? 1.124 -2.890 -10.048 1.00 92.56 238 ALA A C 1
ATOM 1748 O O . ALA A 1 238 ? 1.190 -3.366 -8.915 1.00 92.56 238 ALA A O 1
ATOM 1749 N N . SER A 1 239 ? 2.197 -2.346 -10.634 1.00 93.44 239 SER A N 1
ATOM 1750 C CA . SER A 1 239 ? 3.467 -2.098 -9.943 1.00 93.44 239 SER A CA 1
ATOM 1751 C C . SER A 1 239 ? 3.595 -0.630 -9.548 1.00 93.44 239 SER A C 1
ATOM 1753 O O . SER A 1 239 ? 3.471 0.258 -10.396 1.00 93.44 239 SER A O 1
ATOM 1755 N N . TYR A 1 240 ? 3.926 -0.358 -8.284 1.00 91.62 240 TYR A N 1
ATOM 1756 C CA . TYR A 1 240 ? 4.142 1.012 -7.810 1.00 91.62 240 TYR A CA 1
ATOM 1757 C C . TYR A 1 240 ? 5.254 1.726 -8.583 1.00 91.62 240 TYR A C 1
ATOM 1759 O O . TYR A 1 240 ? 5.111 2.892 -8.937 1.00 91.62 240 TYR A O 1
ATOM 1767 N N . LEU A 1 241 ? 6.336 1.016 -8.926 1.00 91.12 241 LEU A N 1
ATOM 1768 C CA . LEU A 1 241 ? 7.428 1.570 -9.727 1.00 91.12 241 LEU A CA 1
ATOM 1769 C C . LEU A 1 241 ? 6.928 2.164 -11.053 1.00 91.12 241 LEU A C 1
ATOM 1771 O O . LEU A 1 241 ? 7.384 3.230 -11.444 1.00 91.12 241 LEU A O 1
ATOM 1775 N N . VAL A 1 242 ? 5.974 1.521 -11.732 1.00 92.12 242 VAL A N 1
ATOM 1776 C CA . VAL A 1 242 ? 5.458 2.011 -13.022 1.00 92.12 242 VAL A CA 1
ATOM 1777 C C . VAL A 1 242 ? 4.592 3.254 -12.835 1.00 92.12 242 VAL A C 1
ATOM 1779 O O . VAL A 1 242 ? 4.764 4.217 -13.575 1.00 92.12 242 VAL A O 1
ATOM 1782 N N . ARG A 1 243 ? 3.743 3.293 -11.801 1.00 90.81 243 ARG A N 1
ATOM 1783 C CA . ARG A 1 243 ? 2.977 4.500 -11.421 1.00 90.81 243 ARG A CA 1
ATOM 1784 C C . ARG A 1 243 ? 3.912 5.685 -11.176 1.00 90.81 243 ARG A C 1
ATOM 1786 O O . ARG A 1 243 ? 3.735 6.764 -11.739 1.00 90.81 243 ARG A O 1
ATOM 1793 N N . ARG A 1 244 ? 4.989 5.428 -10.429 1.00 87.25 244 ARG A N 1
ATOM 1794 C CA . ARG A 1 244 ? 6.061 6.386 -10.141 1.00 87.25 244 ARG A CA 1
ATOM 1795 C C . ARG A 1 244 ? 6.798 6.840 -11.397 1.00 87.25 244 ARG A C 1
ATOM 1797 O O . ARG A 1 244 ? 7.136 8.011 -11.466 1.00 87.25 244 ARG A O 1
ATOM 1804 N N . LEU A 1 245 ? 7.045 5.960 -12.370 1.00 88.25 245 LEU A N 1
ATOM 1805 C CA . LEU A 1 245 ? 7.695 6.301 -13.645 1.00 88.25 245 LEU A CA 1
ATOM 1806 C C . LEU A 1 245 ? 6.792 7.114 -14.581 1.00 88.25 245 LEU A C 1
ATOM 1808 O O . LEU A 1 245 ? 7.271 7.955 -15.336 1.00 88.25 245 LEU A O 1
ATOM 1812 N N . LEU A 1 246 ? 5.483 6.870 -14.537 1.00 87.31 246 LEU A N 1
ATOM 1813 C CA . LEU A 1 246 ? 4.498 7.626 -15.311 1.00 87.31 246 LEU A CA 1
ATOM 1814 C C . LEU A 1 246 ? 4.187 8.987 -14.672 1.00 87.31 246 LEU A C 1
ATOM 1816 O O . LEU A 1 246 ? 3.782 9.912 -15.372 1.00 87.31 246 LEU A O 1
ATOM 1820 N N . GLY A 1 247 ? 4.389 9.124 -13.357 1.00 82.25 247 GLY A N 1
ATOM 1821 C CA . GLY A 1 247 ? 3.923 10.287 -12.597 1.00 82.25 247 GLY A CA 1
ATOM 1822 C C . GLY A 1 247 ? 2.395 10.361 -12.533 1.00 82.25 247 GLY A C 1
ATOM 1823 O O . GLY A 1 247 ? 1.836 11.441 -12.375 1.00 82.25 247 GLY A O 1
ATOM 1824 N N . ALA A 1 248 ? 1.725 9.220 -12.703 1.00 79.44 248 ALA A N 1
ATOM 1825 C CA . ALA A 1 248 ? 0.276 9.103 -12.679 1.00 79.44 248 ALA A CA 1
ATOM 1826 C C . ALA A 1 248 ? -0.157 8.357 -11.418 1.00 79.44 248 ALA A C 1
ATOM 1828 O O . ALA A 1 248 ? 0.485 7.386 -11.017 1.00 79.44 248 ALA A O 1
ATOM 1829 N N . GLU A 1 249 ? -1.267 8.798 -10.820 1.00 78.00 249 GLU A N 1
ATOM 1830 C CA . GLU A 1 249 ? -1.858 8.153 -9.637 1.00 78.00 249 GLU A CA 1
ATOM 1831 C C . GLU A 1 249 ? -0.887 8.078 -8.440 1.00 78.00 249 GLU A C 1
ATOM 1833 O O . GLU A 1 249 ? -0.963 7.150 -7.640 1.00 78.00 249 GLU A O 1
ATOM 1838 N N . THR A 1 250 ? 0.025 9.052 -8.343 1.00 77.75 250 THR A N 1
ATOM 1839 C CA . THR A 1 250 ? 0.994 9.232 -7.255 1.00 77.75 250 THR A CA 1
ATOM 1840 C C . THR A 1 250 ? 1.105 10.723 -6.925 1.00 77.75 250 THR A C 1
ATOM 1842 O O . THR A 1 250 ? 1.083 11.565 -7.823 1.00 77.75 250 THR A O 1
ATOM 1845 N N . THR A 1 251 ? 1.181 11.069 -5.642 1.00 76.94 251 THR A N 1
ATOM 1846 C CA . THR A 1 251 ? 1.453 12.437 -5.158 1.00 76.94 251 THR A CA 1
ATOM 1847 C C . THR A 1 251 ? 2.950 12.695 -5.003 1.00 76.94 251 THR A C 1
ATOM 1849 O O . THR A 1 251 ? 3.380 13.825 -4.776 1.00 76.94 251 THR A O 1
ATOM 1852 N N . ARG A 1 252 ? 3.756 11.639 -5.118 1.00 76.25 252 ARG A N 1
ATOM 1853 C CA . ARG A 1 252 ? 5.201 11.660 -4.930 1.00 76.25 252 ARG A CA 1
ATOM 1854 C C . ARG A 1 252 ? 5.914 12.038 -6.237 1.00 76.25 252 ARG A C 1
ATOM 1856 O O . ARG A 1 252 ? 5.435 11.763 -7.335 1.00 76.25 252 ARG A O 1
ATOM 1863 N N . ILE A 1 253 ? 7.125 12.592 -6.133 1.00 74.50 253 ILE A N 1
ATOM 1864 C CA . ILE A 1 253 ? 7.921 13.068 -7.285 1.00 74.50 253 ILE A CA 1
ATOM 1865 C C . ILE A 1 253 ? 8.198 11.938 -8.277 1.00 74.50 253 ILE A C 1
ATOM 1867 O O . ILE A 1 253 ? 8.771 10.930 -7.880 1.00 74.50 253 ILE A O 1
ATOM 1871 N N . ARG A 1 254 ? 7.834 12.098 -9.556 1.00 79.75 254 ARG A N 1
ATOM 1872 C CA . ARG A 1 254 ? 8.044 11.077 -10.603 1.00 79.75 254 ARG A CA 1
ATOM 1873 C C . ARG A 1 254 ? 9.492 10.538 -10.622 1.00 79.75 254 ARG A C 1
ATOM 1875 O O . ARG A 1 254 ? 10.433 11.231 -10.257 1.00 79.75 254 ARG A O 1
ATOM 1882 N N . MET A 1 255 ? 9.646 9.285 -11.038 1.00 78.00 255 MET A N 1
ATOM 1883 C CA . MET A 1 255 ? 10.926 8.620 -11.297 1.00 78.00 255 MET A CA 1
ATOM 1884 C C . MET A 1 255 ? 11.212 8.560 -12.813 1.00 78.00 255 MET A C 1
ATOM 1886 O O . MET A 1 255 ? 10.263 8.530 -13.595 1.00 78.00 255 MET A O 1
ATOM 1890 N N . PRO A 1 256 ? 12.472 8.405 -13.256 1.00 70.12 256 PRO A N 1
ATOM 1891 C CA . PRO A 1 256 ? 13.699 8.348 -12.457 1.00 70.12 256 PRO A CA 1
ATOM 1892 C C . PRO A 1 256 ? 14.091 9.728 -11.905 1.00 70.12 256 PRO A C 1
ATOM 1894 O O . PRO A 1 256 ? 13.677 10.746 -12.436 1.00 70.12 256 PRO A O 1
ATOM 1897 N N . LEU A 1 257 ? 14.866 9.771 -10.816 1.00 63.62 257 LEU A N 1
ATOM 1898 C CA . LEU A 1 257 ? 15.239 11.028 -10.139 1.00 63.62 257 LEU A CA 1
ATOM 1899 C C . LEU A 1 257 ? 16.490 11.675 -10.745 1.00 63.62 257 LEU A C 1
ATOM 1901 O O . LEU A 1 257 ? 16.882 12.763 -10.335 1.00 63.62 257 LEU A O 1
ATOM 1905 N N . ASN A 1 258 ? 17.137 10.999 -11.690 1.00 60.50 258 ASN A N 1
ATOM 1906 C CA . ASN A 1 258 ? 18.434 11.384 -12.206 1.00 60.50 258 ASN A CA 1
ATOM 1907 C C . ASN A 1 258 ? 18.370 12.131 -13.543 1.00 60.50 258 ASN A C 1
ATOM 1909 O O . ASN A 1 258 ? 17.443 12.028 -14.347 1.00 60.50 258 ASN A O 1
ATOM 1913 N N . ASP A 1 259 ? 19.463 12.837 -13.761 1.00 55.44 259 ASP A N 1
ATOM 1914 C CA . ASP A 1 259 ? 19.998 13.342 -15.006 1.00 55.44 259 ASP A CA 1
ATOM 1915 C C . ASP A 1 259 ? 20.094 12.198 -16.043 1.00 55.44 259 ASP A C 1
ATOM 1917 O O . ASP A 1 259 ? 20.727 11.166 -15.798 1.00 55.44 259 ASP A O 1
ATOM 1921 N N . ASN A 1 260 ? 19.506 12.359 -17.233 1.00 54.91 260 ASN A N 1
ATOM 1922 C CA . ASN A 1 260 ? 19.682 11.389 -18.318 1.00 54.91 260 ASN A CA 1
ATOM 1923 C C . ASN A 1 260 ? 21.167 11.303 -18.720 1.00 54.91 260 ASN A C 1
ATOM 1925 O O . ASN A 1 260 ? 21.805 12.335 -18.926 1.00 54.91 260 ASN A O 1
ATOM 1929 N N . ALA A 1 261 ? 21.689 10.095 -18.959 1.00 52.09 261 ALA A N 1
ATOM 1930 C CA . ALA A 1 261 ? 23.016 9.900 -19.549 1.00 52.09 261 ALA A CA 1
ATOM 1931 C C . ALA A 1 261 ? 23.203 10.685 -20.865 1.00 52.09 261 ALA A C 1
ATOM 1933 O O . ALA A 1 261 ? 24.299 11.175 -21.137 1.00 52.09 261 ALA A O 1
ATOM 1934 N N . ASP A 1 262 ? 22.130 10.832 -21.651 1.00 55.22 262 ASP A N 1
ATOM 1935 C CA . ASP A 1 262 ? 22.136 11.575 -22.917 1.00 55.22 262 ASP A CA 1
ATOM 1936 C C . ASP A 1 262 ? 21.821 13.079 -22.745 1.00 55.22 262 ASP A C 1
ATOM 1938 O O . ASP A 1 262 ? 22.143 13.879 -23.624 1.00 55.22 262 ASP A O 1
ATOM 1942 N N . ASN A 1 263 ? 21.207 13.488 -21.627 1.00 54.03 263 ASN A N 1
ATOM 1943 C CA . ASN A 1 263 ? 20.890 14.888 -21.324 1.00 54.03 263 ASN A CA 1
ATOM 1944 C C . ASN A 1 263 ? 20.942 15.153 -19.808 1.00 54.03 263 ASN A C 1
ATOM 1946 O O . ASN A 1 263 ? 19.906 15.118 -19.137 1.00 54.03 263 ASN A O 1
ATOM 1950 N N . PRO A 1 264 ? 22.127 15.457 -19.258 1.00 58.00 264 PRO A N 1
ATOM 1951 C CA . PRO A 1 264 ? 22.324 15.482 -17.818 1.00 58.00 264 PRO A CA 1
ATOM 1952 C C . PRO A 1 264 ? 21.745 16.726 -17.123 1.00 58.00 264 PRO A C 1
ATOM 1954 O O . PRO A 1 264 ? 22.024 16.978 -15.963 1.00 58.00 264 PRO A O 1
ATOM 1957 N N . THR A 1 265 ? 20.984 17.554 -17.840 1.00 59.94 265 THR A N 1
ATOM 1958 C CA . THR A 1 265 ? 20.385 18.785 -17.294 1.00 59.94 265 THR A CA 1
ATOM 1959 C C . THR A 1 265 ? 18.883 18.671 -17.057 1.00 59.94 265 THR A C 1
ATOM 1961 O O . THR A 1 265 ? 18.284 19.576 -16.486 1.00 59.94 265 THR A O 1
ATOM 1964 N N . GLU A 1 266 ? 18.267 17.573 -17.495 1.00 62.09 266 GLU A N 1
ATOM 1965 C CA . GLU A 1 266 ? 16.833 17.338 -17.363 1.00 62.09 266 GLU A CA 1
ATOM 1966 C C . GLU A 1 266 ? 16.588 16.382 -16.193 1.00 62.09 266 GLU A C 1
ATOM 1968 O O . GLU A 1 266 ? 16.625 15.160 -16.350 1.00 62.09 266 GLU A O 1
ATOM 1973 N N . LEU A 1 267 ? 16.386 16.958 -15.007 1.00 64.31 267 LEU A N 1
ATOM 1974 C CA . LEU A 1 267 ? 15.975 16.212 -13.822 1.00 64.31 267 LEU A CA 1
ATOM 1975 C C . LEU A 1 267 ? 14.582 15.631 -14.050 1.00 64.31 267 LEU A C 1
ATOM 1977 O O . LEU A 1 267 ? 13.675 16.334 -14.502 1.00 64.31 267 LEU A O 1
ATOM 1981 N N . ASN A 1 268 ? 14.406 14.357 -13.700 1.00 68.31 268 ASN A N 1
ATOM 1982 C CA . ASN A 1 268 ? 13.111 13.690 -13.757 1.00 68.31 268 ASN A CA 1
ATOM 1983 C C . ASN A 1 268 ? 12.456 13.763 -15.138 1.00 68.31 268 ASN A C 1
ATOM 1985 O O . ASN A 1 268 ? 11.280 14.091 -15.251 1.00 68.31 268 ASN A O 1
ATOM 1989 N N . ARG A 1 269 ? 13.188 13.493 -16.223 1.00 78.19 269 ARG A N 1
ATOM 1990 C CA . ARG A 1 269 ? 12.555 13.422 -17.547 1.00 78.19 269 ARG A CA 1
ATOM 1991 C C . ARG A 1 269 ? 11.542 12.280 -17.616 1.00 78.19 269 ARG A C 1
ATOM 1993 O O . ARG A 1 269 ? 11.674 11.265 -16.931 1.00 78.19 269 ARG A O 1
ATOM 2000 N N . TYR A 1 270 ? 10.571 12.403 -18.512 1.00 82.19 270 TYR A N 1
ATOM 2001 C CA . TYR A 1 270 ? 9.750 11.253 -18.866 1.00 82.19 270 TYR A CA 1
ATOM 2002 C C . TYR A 1 270 ? 10.608 10.181 -19.557 1.00 82.19 270 TYR A C 1
ATOM 2004 O O . TYR A 1 270 ? 11.570 10.468 -20.284 1.00 82.19 270 TYR A O 1
ATOM 2012 N N . LEU A 1 271 ? 10.259 8.917 -19.324 1.00 87.38 271 LEU A N 1
ATOM 2013 C CA . LEU A 1 271 ? 10.819 7.832 -20.115 1.00 87.38 271 LEU A CA 1
ATOM 2014 C C . LEU A 1 271 ? 10.307 7.940 -21.551 1.00 87.38 271 LEU A C 1
ATOM 2016 O O . LEU A 1 271 ? 9.132 8.216 -21.794 1.00 87.38 271 LEU A O 1
ATOM 2020 N N . THR A 1 272 ? 11.194 7.685 -22.508 1.00 89.31 272 THR A N 1
ATOM 2021 C CA . THR A 1 272 ? 10.788 7.522 -23.905 1.00 89.31 272 THR A CA 1
ATOM 2022 C C . THR A 1 272 ? 9.849 6.315 -24.041 1.00 89.31 272 THR A C 1
ATOM 2024 O O . THR A 1 272 ? 9.902 5.395 -23.213 1.00 89.31 272 THR A O 1
ATOM 2027 N N . PRO A 1 273 ? 9.023 6.246 -25.101 1.00 91.44 273 PRO A N 1
ATOM 2028 C CA . PRO A 1 273 ? 8.164 5.089 -25.338 1.00 91.44 273 PRO A CA 1
ATOM 2029 C C . PRO A 1 273 ? 8.920 3.753 -25.344 1.00 91.44 273 PRO A C 1
ATOM 2031 O O . PRO A 1 273 ? 8.408 2.771 -24.811 1.00 91.44 273 PRO A O 1
ATOM 2034 N N . ASP A 1 274 ? 10.147 3.721 -25.872 1.00 93.19 274 ASP A N 1
ATOM 2035 C CA . ASP A 1 274 ? 11.005 2.530 -25.888 1.00 93.19 274 ASP A CA 1
ATOM 2036 C C . ASP A 1 274 ? 11.461 2.103 -24.486 1.00 93.19 274 ASP A C 1
ATOM 2038 O O . ASP A 1 274 ? 11.452 0.915 -24.168 1.00 93.19 274 ASP A O 1
ATOM 2042 N N . GLU A 1 275 ? 11.865 3.063 -23.650 1.00 92.94 275 GLU A N 1
ATOM 2043 C CA . GLU A 1 275 ? 12.302 2.810 -22.271 1.00 92.94 275 GLU A CA 1
ATOM 2044 C C . GLU A 1 275 ? 11.143 2.291 -21.427 1.00 92.94 275 GLU A C 1
ATOM 2046 O O . GLU A 1 275 ? 11.286 1.281 -20.737 1.00 92.94 275 GLU A O 1
ATOM 2051 N N . MET A 1 276 ? 9.975 2.932 -21.532 1.00 93.75 276 MET A N 1
ATOM 2052 C CA . MET A 1 276 ? 8.776 2.474 -20.836 1.00 93.75 276 MET A CA 1
ATOM 2053 C C . MET A 1 276 ? 8.352 1.083 -21.323 1.00 93.75 276 MET A C 1
ATOM 2055 O O . MET A 1 276 ? 8.072 0.204 -20.509 1.00 93.75 276 MET A O 1
ATOM 2059 N N . TYR A 1 277 ? 8.382 0.838 -22.638 1.00 95.19 277 TYR A N 1
ATOM 2060 C CA . TYR A 1 277 ? 8.100 -0.482 -23.202 1.00 95.19 277 TYR A CA 1
ATOM 2061 C C . TYR A 1 277 ? 9.052 -1.556 -22.659 1.00 95.19 277 TYR A C 1
ATOM 2063 O O . TYR A 1 277 ? 8.599 -2.646 -22.305 1.00 95.19 277 TYR A O 1
ATOM 2071 N N . ALA A 1 278 ? 10.349 -1.260 -22.541 1.00 95.81 278 ALA A N 1
ATOM 2072 C CA . ALA A 1 278 ? 11.330 -2.186 -21.985 1.00 95.81 278 ALA A CA 1
ATOM 2073 C C . ALA A 1 278 ? 11.100 -2.466 -20.491 1.00 95.81 278 ALA A C 1
ATOM 2075 O O . ALA A 1 278 ? 11.113 -3.630 -20.089 1.00 95.81 278 ALA A O 1
ATOM 2076 N N . VAL A 1 279 ? 10.823 -1.438 -19.679 1.00 95.44 279 VAL A N 1
ATOM 2077 C CA . VAL A 1 279 ? 10.509 -1.606 -18.247 1.00 95.44 279 VAL A CA 1
ATOM 2078 C C . VAL A 1 279 ? 9.245 -2.440 -18.056 1.00 95.44 279 VAL A C 1
ATOM 2080 O O . VAL A 1 279 ? 9.242 -3.391 -17.275 1.00 95.44 279 VAL A O 1
ATOM 2083 N N . MET A 1 280 ? 8.171 -2.124 -18.779 1.00 95.94 280 MET A N 1
ATOM 2084 C CA . MET A 1 280 ? 6.923 -2.870 -18.645 1.00 95.94 280 MET A CA 1
ATOM 2085 C C . MET A 1 280 ? 7.062 -4.304 -19.158 1.00 95.94 280 MET A C 1
ATOM 2087 O O . MET A 1 280 ? 6.535 -5.210 -18.524 1.00 95.94 280 MET A O 1
ATOM 2091 N N . SER A 1 281 ? 7.817 -4.534 -20.239 1.00 96.56 281 SER A N 1
ATOM 2092 C CA . SER A 1 281 ? 8.126 -5.887 -20.730 1.00 96.56 281 SER A CA 1
ATOM 2093 C C . SER A 1 281 ? 8.935 -6.686 -19.707 1.00 96.56 281 SER A C 1
ATOM 2095 O O . SER A 1 281 ? 8.623 -7.847 -19.454 1.00 96.56 281 SER A O 1
ATOM 2097 N N . TRP A 1 282 ? 9.923 -6.056 -19.061 1.00 96.44 282 TRP A N 1
ATOM 2098 C CA . TRP A 1 282 ? 10.688 -6.666 -17.974 1.00 96.44 282 TRP A CA 1
ATOM 2099 C C . TRP A 1 282 ? 9.770 -7.132 -16.844 1.00 96.44 282 TRP A C 1
ATOM 2101 O O . TRP A 1 282 ? 9.838 -8.297 -16.478 1.00 96.44 282 TRP A O 1
ATOM 2111 N N . ILE A 1 283 ? 8.855 -6.290 -16.354 1.00 96.81 283 ILE A N 1
ATOM 2112 C CA . ILE A 1 283 ? 7.935 -6.667 -15.267 1.00 96.81 283 ILE A CA 1
ATOM 2113 C C . ILE A 1 283 ? 6.901 -7.708 -15.717 1.00 96.81 283 ILE A C 1
ATOM 2115 O O . ILE A 1 283 ? 6.718 -8.728 -15.051 1.00 96.81 283 ILE A O 1
ATOM 2119 N N . ASN A 1 284 ? 6.224 -7.466 -16.840 1.00 96.69 284 ASN A N 1
ATOM 2120 C CA . ASN A 1 284 ? 5.147 -8.320 -17.344 1.00 96.69 284 ASN A CA 1
ATOM 2121 C C . ASN A 1 284 ? 5.642 -9.718 -17.689 1.00 96.69 284 ASN A C 1
ATOM 2123 O O . ASN A 1 284 ? 4.981 -10.707 -17.397 1.00 96.69 284 ASN A O 1
ATOM 2127 N N . CYS A 1 285 ? 6.819 -9.806 -18.300 1.00 96.44 285 CYS A N 1
ATOM 2128 C CA . CYS A 1 285 ? 7.323 -11.073 -18.783 1.00 96.44 285 CYS A CA 1
ATOM 2129 C C . CYS A 1 285 ? 8.263 -11.761 -17.788 1.00 96.44 285 CYS A C 1
ATOM 2131 O O . CYS A 1 285 ? 8.881 -12.746 -18.190 1.00 96.44 285 CYS A O 1
ATOM 2133 N N . MET A 1 286 ? 8.399 -11.290 -16.539 1.00 95.44 286 MET A N 1
ATOM 2134 C CA . MET A 1 286 ? 9.156 -11.966 -15.470 1.00 95.44 286 MET A CA 1
ATOM 2135 C C . MET A 1 286 ? 8.602 -13.362 -15.173 1.00 95.44 286 MET A C 1
ATOM 2137 O O . MET A 1 286 ? 7.393 -13.585 -15.163 1.00 95.44 286 MET A O 1
ATOM 2141 N N . ARG A 1 287 ? 9.493 -14.300 -14.853 1.00 94.62 287 ARG A N 1
ATOM 2142 C CA . ARG A 1 287 ? 9.151 -15.656 -14.416 1.00 94.62 287 ARG A CA 1
ATOM 2143 C C . ARG A 1 287 ? 9.803 -15.990 -13.075 1.00 94.62 287 ARG A C 1
ATOM 2145 O O . ARG A 1 287 ? 10.832 -15.408 -12.737 1.00 94.62 287 ARG A O 1
ATOM 2152 N N . PRO A 1 288 ? 9.232 -16.935 -12.306 1.00 92.81 288 PRO A N 1
ATOM 2153 C CA . PRO A 1 288 ? 9.777 -17.325 -11.007 1.00 92.81 288 PRO A CA 1
ATOM 2154 C C . PRO A 1 288 ? 11.229 -17.821 -11.044 1.00 92.81 288 PRO A C 1
ATOM 2156 O O . PRO A 1 288 ? 11.934 -17.676 -10.050 1.00 92.81 288 PRO A O 1
ATOM 2159 N N . GLU A 1 289 ? 11.665 -18.421 -12.155 1.00 94.31 289 GLU A N 1
ATOM 2160 C CA . GLU A 1 289 ? 13.019 -18.957 -12.337 1.00 94.31 289 GLU A CA 1
ATOM 2161 C C . GLU A 1 289 ? 14.071 -17.939 -12.797 1.00 94.31 289 GLU A C 1
ATOM 2163 O O . GLU A 1 289 ? 15.248 -18.291 -12.870 1.00 94.31 289 GLU A O 1
ATOM 2168 N N . ASP A 1 290 ? 13.669 -16.716 -13.143 1.00 94.88 290 ASP A N 1
ATOM 2169 C CA . ASP A 1 290 ? 14.609 -15.696 -13.595 1.00 94.88 290 ASP A CA 1
ATOM 2170 C C . ASP A 1 290 ? 15.553 -15.258 -12.459 1.00 94.88 290 ASP A C 1
ATOM 2172 O O . ASP A 1 290 ? 15.237 -15.348 -11.269 1.00 94.88 290 ASP A O 1
ATOM 2176 N N . ASP A 1 291 ? 16.704 -14.712 -12.841 1.00 94.25 291 ASP A N 1
ATOM 2177 C CA . ASP A 1 291 ? 17.615 -13.995 -11.956 1.00 94.25 291 ASP A CA 1
ATOM 2178 C C . ASP A 1 291 ? 17.889 -12.580 -12.493 1.00 94.25 291 ASP A C 1
ATOM 2180 O O . ASP A 1 291 ? 17.355 -12.162 -13.521 1.00 94.25 291 ASP A O 1
ATOM 2184 N N . VAL A 1 292 ? 18.728 -11.824 -11.783 1.00 92.50 292 VAL A N 1
ATOM 2185 C CA . VAL A 1 292 ? 19.077 -10.442 -12.144 1.00 92.50 292 VAL A CA 1
ATOM 2186 C C . VAL A 1 292 ? 19.678 -10.309 -13.555 1.00 92.50 292 VAL A C 1
ATOM 2188 O O . VAL A 1 292 ? 19.533 -9.257 -14.177 1.00 92.50 292 VAL A O 1
ATOM 2191 N N . TYR A 1 293 ? 20.284 -11.372 -14.090 1.00 93.88 293 TYR A N 1
ATOM 2192 C CA . TYR A 1 293 ? 20.928 -11.409 -15.404 1.00 93.88 293 TYR A CA 1
ATOM 2193 C C . TYR A 1 293 ? 20.062 -12.066 -16.486 1.00 93.88 293 TYR A C 1
ATOM 2195 O O . TYR A 1 293 ? 20.504 -12.184 -17.633 1.00 93.88 293 TYR A O 1
ATOM 2203 N N . ALA A 1 294 ? 18.841 -12.494 -16.152 1.00 95.56 294 ALA A N 1
ATOM 2204 C CA . ALA A 1 294 ? 17.927 -13.074 -17.120 1.00 95.56 294 ALA A CA 1
ATOM 2205 C C . ALA A 1 294 ? 17.632 -12.075 -18.260 1.00 95.56 294 ALA A C 1
ATOM 2207 O O . ALA A 1 294 ? 17.416 -10.883 -18.004 1.00 95.56 294 ALA A O 1
ATOM 2208 N N . PRO A 1 295 ? 17.600 -12.537 -19.525 1.00 97.06 295 PRO A N 1
ATOM 2209 C CA . PRO A 1 295 ? 17.202 -11.687 -20.634 1.00 97.06 295 PRO A CA 1
ATOM 2210 C C . PRO A 1 295 ? 15.764 -11.185 -20.476 1.00 97.06 295 PRO A C 1
ATOM 2212 O O . PRO A 1 295 ? 14.867 -11.950 -20.110 1.00 97.06 295 PRO A O 1
ATOM 2215 N N . ILE A 1 296 ? 15.530 -9.921 -20.826 1.00 96.56 296 ILE A N 1
ATOM 2216 C CA . ILE A 1 296 ? 14.188 -9.352 -20.919 1.00 96.56 296 ILE A CA 1
ATOM 2217 C C . ILE A 1 296 ? 13.452 -10.066 -22.048 1.00 96.56 296 ILE A C 1
ATOM 2219 O O . ILE A 1 296 ? 13.876 -10.072 -23.206 1.00 96.56 296 ILE A O 1
ATOM 2223 N N . ARG A 1 297 ? 12.320 -10.668 -21.695 1.00 96.62 297 ARG A N 1
ATOM 2224 C CA . ARG A 1 297 ? 11.365 -11.205 -22.659 1.00 96.62 297 ARG A CA 1
ATOM 2225 C C . ARG A 1 297 ? 10.391 -10.107 -23.051 1.00 96.62 297 ARG A C 1
ATOM 2227 O O . ARG A 1 297 ? 10.012 -9.279 -22.232 1.00 96.62 297 ARG A O 1
ATOM 2234 N N . TYR A 1 298 ? 9.977 -10.139 -24.307 1.00 95.44 298 TYR A N 1
ATOM 2235 C CA . TYR A 1 298 ? 9.040 -9.172 -24.880 1.00 95.44 298 TYR A CA 1
ATOM 2236 C C . TYR A 1 298 ? 7.775 -9.843 -25.415 1.00 95.44 298 TYR A C 1
ATOM 2238 O O . TYR A 1 298 ? 6.775 -9.176 -25.682 1.00 95.44 298 TYR A O 1
ATOM 2246 N N . ASP A 1 299 ? 7.824 -11.163 -25.559 1.00 92.81 299 ASP A N 1
ATOM 2247 C CA . ASP A 1 299 ? 6.802 -12.047 -26.088 1.00 92.81 299 ASP A CA 1
ATOM 2248 C C . ASP A 1 299 ? 6.027 -12.729 -24.949 1.00 92.81 299 ASP A C 1
ATOM 2250 O O . ASP A 1 299 ? 6.027 -13.951 -24.808 1.00 92.81 299 ASP A O 1
ATOM 2254 N N . CYS A 1 300 ? 5.348 -11.933 -24.122 1.00 91.38 300 CYS A N 1
ATOM 2255 C CA . CYS A 1 300 ? 4.371 -12.443 -23.161 1.00 91.38 300 CYS A CA 1
ATOM 2256 C C . CYS A 1 300 ? 2.975 -11.845 -23.412 1.00 91.38 300 CYS A C 1
ATOM 2258 O O . CYS A 1 300 ? 2.880 -10.709 -23.888 1.00 91.38 300 CYS A O 1
ATOM 2260 N N . PRO A 1 301 ? 1.890 -12.595 -23.135 1.00 90.81 301 PRO A N 1
ATOM 2261 C CA . PRO A 1 301 ? 0.516 -12.114 -23.302 1.00 90.81 301 PRO A CA 1
ATOM 2262 C C . PRO A 1 301 ? 0.230 -10.787 -22.592 1.00 90.81 301 PRO A C 1
ATOM 2264 O O . PRO A 1 301 ? -0.474 -9.937 -23.125 1.00 90.81 301 PRO A O 1
ATOM 2267 N N . GLU A 1 302 ? 0.826 -10.584 -21.423 1.00 88.25 302 GLU A N 1
ATOM 2268 C CA . GLU A 1 302 ? 0.685 -9.404 -20.570 1.00 88.25 302 GLU A CA 1
ATOM 2269 C C . GLU A 1 302 ? 1.253 -8.137 -21.239 1.00 88.25 302 GLU A C 1
ATOM 2271 O O . GLU A 1 302 ? 0.911 -7.016 -20.877 1.00 88.25 302 GLU A O 1
ATOM 2276 N N . ASN A 1 303 ? 2.104 -8.302 -22.257 1.00 86.38 303 ASN A N 1
ATOM 2277 C CA . ASN A 1 303 ? 2.675 -7.224 -23.061 1.00 86.38 303 ASN A CA 1
ATOM 2278 C C . ASN A 1 303 ? 1.826 -6.887 -24.306 1.00 86.38 303 ASN A C 1
ATOM 2280 O O . ASN A 1 303 ? 2.239 -6.062 -25.121 1.00 86.38 303 ASN A O 1
ATOM 2284 N N . ALA A 1 304 ? 0.672 -7.532 -24.509 1.00 84.38 304 ALA A N 1
ATOM 2285 C CA . ALA A 1 304 ? -0.177 -7.275 -25.675 1.00 84.38 304 ALA A CA 1
ATOM 2286 C C . ALA A 1 304 ? -0.740 -5.844 -25.679 1.00 84.38 304 ALA A C 1
ATOM 2288 O O . ALA A 1 304 ? -0.797 -5.218 -26.733 1.00 84.38 304 ALA A O 1
ATOM 2289 N N . ASP A 1 305 ? -1.048 -5.300 -24.501 1.00 80.25 305 ASP A N 1
ATOM 2290 C CA . ASP A 1 305 ? -1.612 -3.951 -24.343 1.00 80.25 305 ASP A CA 1
ATOM 2291 C C . ASP A 1 305 ? -0.532 -2.858 -24.258 1.00 80.25 305 ASP A C 1
ATOM 2293 O O . ASP A 1 305 ? -0.814 -1.675 -24.042 1.00 80.25 305 ASP A O 1
ATOM 2297 N N . ASN A 1 306 ? 0.729 -3.252 -24.436 1.00 81.50 306 ASN A N 1
ATOM 2298 C CA . ASN A 1 306 ? 1.895 -2.403 -24.291 1.00 81.50 306 ASN A CA 1
ATOM 2299 C C . ASN A 1 306 ? 2.306 -1.798 -25.649 1.00 81.50 306 ASN A C 1
ATOM 2301 O O . ASN A 1 306 ? 3.391 -2.044 -26.180 1.00 81.50 306 ASN A O 1
ATOM 2305 N N . GLU A 1 307 ? 1.398 -1.013 -26.238 1.00 76.62 307 GLU A N 1
ATOM 2306 C CA . GLU A 1 307 ? 1.527 -0.417 -27.581 1.00 76.62 307 GLU A CA 1
ATOM 2307 C C . GLU A 1 307 ? 1.896 1.078 -27.565 1.00 76.62 307 GLU A C 1
ATOM 2309 O O . GLU A 1 307 ? 1.489 1.841 -28.440 1.00 76.62 307 GLU A O 1
ATOM 2314 N N . GLY A 1 308 ? 2.662 1.522 -26.562 1.00 69.88 308 GLY A N 1
ATOM 2315 C CA . GLY A 1 308 ? 3.082 2.926 -26.456 1.00 69.88 308 GLY A CA 1
ATOM 2316 C C . GLY A 1 308 ? 1.975 3.864 -25.964 1.00 69.88 308 GLY A C 1
ATOM 2317 O O . GLY A 1 308 ? 2.046 5.069 -26.190 1.00 69.88 308 GLY A O 1
ATOM 2318 N N . ARG A 1 309 ? 0.941 3.312 -25.319 1.00 70.81 309 ARG A N 1
ATOM 2319 C CA . ARG A 1 309 ? -0.153 4.055 -24.684 1.00 70.81 309 ARG A CA 1
ATOM 2320 C C . ARG A 1 309 ? -0.202 3.681 -23.208 1.00 70.81 309 ARG A C 1
ATOM 2322 O O . ARG A 1 309 ? -0.663 2.589 -22.859 1.00 70.81 309 ARG A O 1
ATOM 2329 N N . TRP A 1 310 ? 0.311 4.579 -22.381 1.00 73.00 310 TRP A N 1
ATOM 2330 C CA . TRP A 1 310 ? 0.498 4.394 -20.946 1.00 73.00 310 TRP A CA 1
ATOM 2331 C C . TRP A 1 310 ? -0.369 5.380 -20.187 1.00 73.00 310 TRP A C 1
ATOM 2333 O O . TRP A 1 310 ? -0.354 6.568 -20.581 1.00 73.00 310 TRP A O 1
#

Radius of gyration: 26.59 Å; Cα contacts (8 Å, |Δi|>4): 586; chains: 1; bounding box: 58×59×101 Å

Sequence (310 aa):
MTRTVAGVALSAIVLAACTGAFDPDEPAVPGADAGAVDTPDAQPVYDELDKARAQARFQTTTDLMRYVFAPGCAAETNECHSNEDYPDLHTEGNLWNLRYLPCNLGVGERNTVEDFCEALGDEIEVTDGANAGWRTRIGSITLVTDADGAFQHYEVRVQTAPPAGQTDAQFRILRDGAPVAALGGGGGLQLTAGSTTLRVTDADAIPDPVAVRQGDENQNGVFGDGSGVLVRPGDARASYLVRRLLGAETTRIRMPLNDNADNPTELNRYLTPDEMYAVMSWINCMRPEDDVYAPIRYDCPENADNEGRW

Mean predicted aligned error: 10.86 Å

Nearest PDB structures (foldseek):
  8ove-assembly1_Ba  TM=3.786E-01  e=1.272E-01  Trypanosoma brucei brucei
  8ovj-assembly1_Y  TM=3.824E-01  e=3.061E-01  Leishmania major strain Friedlin
  7olc-assembly1_LZ  TM=3.714E-01  e=3.469E-01  Thermochaetoides thermophila DSM 1495
  7qiz-assembly1_b  TM=2.450E-01  e=1.122E-01  Solanum lycopersicum
  8c3a-assembly1_AA  TM=2.427E-01  e=1.635E-01  Candida albicans

pLDDT: mean 82.2, std 17.68, range [33.94, 98.38]